Protein 3H9D (pdb70)

Nearest PDB structures (foldseek):
  3h9d-assembly1_A  TM=1.009E+00  e=4.237E-25  Trypanosoma brucei
  9j5g-assembly1_A  TM=9.616E-01  e=2.734E-16  Pyricularia oryzae
  8q6q-assembly2_B  TM=9.229E-01  e=1.971E-16  Homo sapiens
  8x8u-assembly1_A  TM=9.091E-01  e=1.024E-16  Frankliniella occidentalis
  7yo8-assembly1_A-2  TM=9.116E-01  e=1.971E-16  Schizosaccharomyces pombe

Sequence (232 aa):
KDSKYKMSHTFESRQSDAAKVRERHPDRLPIICEKVYNSDIGELDRCKFLVPSDLTVGQFVSVLRKRVQLEAESALFVYTNDTVLPSSAQMADIYSKYKDEDGFLYMKYSGEATFGKDSKYKMSHTFESRQSDAAKVRERHPDRLPIICEKVYNSDIGELDRCKFLVPSDLTVGQFVSVLRKRVQLEAESALFVYTNDTVLPSSAQMADIYSKYKDEDGFLYMKYSGEATFG

Organism: Trypanosoma brucei brucei (strain 927/4 GUTat10.1) (NCBI:txid185431)

CATH classification: 3.10.20.90

Secondary structure (P-SEA, 3-state):
cccaaaaaccaaaaaaaaaaaaaacccbbbbbbbccccccbbbbccccccccccccaaaaaaaaaaaccccccbbbbbbcccbbbbccccaaaaaaaccccccbbbbbbbcccccc/cccaaaaaccaaaaaaaaaaaaaacccbbbbbbbccccccbbbbccccccccccccaaaaaaaaaaaacccccbbbbbbcccccccccccaaaaaaccccccccbbbbbbcccccc

B-factor: mean 32.32, std 10.13, range [7.21, 69.42]

Structure (mmCIF, N/CA/C/O backbone):
data_3H9D
#
_entry.id   3H9D
#
_cell.length_a   48.100
_cell.length_b   48.600
_cell.length_c   127.920
_cell.angle_alpha   90.00
_cell.angle_beta   90.00
_cell.angle_gamma   90.00
#
_symmetry.space_group_name_H-M   'P 21 21 21'
#
loop_
_entity.id
_entity.type
_entity.pdbx_description
1 polymer 'Microtubule-associated protein 1A/1B, light chain 3, putative'
2 non-polymer 'CALCIUM ION'
3 water water
#
loop_
_atom_site.group_PDB
_atom_site.id
_atom_site.type_symbol
_atom_site.label_atom_id
_atom_site.label_alt_id
_atom_site.label_comp_id
_atom_site.label_asym_id
_atom_site.label_entity_id
_atom_site.label_seq_id
_atom_site.pdbx_PDB_ins_code
_atom_site.Cartn_x
_atom_site.Cartn_y
_atom_site.Cartn_z
_atom_site.occupancy
_atom_site.B_iso_or_equiv
_atom_site.auth_seq_id
_atom_site.auth_comp_id
_atom_site.auth_asym_id
_atom_site.auth_atom_id
_atom_site.pdbx_PDB_model_num
ATOM 1 N N . LYS A 1 4 ? -9.318 -2.239 40.294 1.00 38.26 3 LYS A N 1
ATOM 2 C CA . LYS A 1 4 ? -9.470 -1.035 41.162 1.00 39.51 3 LYS A CA 1
ATOM 3 C C . LYS A 1 4 ? -10.092 0.132 40.400 1.00 39.43 3 LYS A C 1
ATOM 4 O O . LYS A 1 4 ? -9.901 0.280 39.181 1.00 40.28 3 LYS A O 1
ATOM 10 N N . ASP A 1 5 ? -10.815 0.965 41.145 1.00 37.90 4 ASP A N 1
ATOM 11 C CA . ASP A 1 5 ? -11.561 2.085 40.592 1.00 37.03 4 ASP A CA 1
ATOM 12 C C . ASP A 1 5 ? -10.669 3.251 40.170 1.00 34.40 4 ASP A C 1
ATOM 13 O O . ASP A 1 5 ? -9.507 3.350 40.588 1.00 35.78 4 ASP A O 1
ATOM 18 N N . SER A 1 6 ? -11.227 4.124 39.338 1.00 30.85 5 SER A N 1
ATOM 19 C CA . SER A 1 6 ? -10.538 5.316 38.843 1.00 26.81 5 SER A CA 1
ATOM 20 C C . SER A 1 6 ? -10.212 6.321 39.961 1.00 25.64 5 SER A C 1
ATOM 21 O O . SER A 1 6 ? -11.108 6.792 40.680 1.00 23.40 5 SER A O 1
ATOM 24 N N . LYS A 1 7 ? -8.925 6.641 40.100 1.00 23.40 6 LYS A N 1
ATOM 25 C CA . LYS A 1 7 ? -8.490 7.670 41.041 1.00 23.69 6 LYS A CA 1
ATOM 26 C C . LYS A 1 7 ? -8.942 9.058 40.598 1.00 22.91 6 LYS A C 1
ATOM 27 O O . LYS A 1 7 ? -9.189 9.936 41.438 1.00 23.34 6 LYS A O 1
ATOM 33 N N . TYR A 1 8 ? -9.059 9.246 39.285 1.00 20.68 7 TYR A N 1
ATOM 34 C CA . TYR A 1 8 ? -9.538 10.514 38.710 1.00 20.47 7 TYR A CA 1
ATOM 35 C C . TYR A 1 8 ? -11.026 10.753 38.980 1.00 19.74 7 TYR A C 1
ATOM 36 O O . TYR A 1 8 ? -11.429 11.839 39.393 1.00 19.84 7 TYR A O 1
ATOM 45 N N . LYS A 1 9 ? -11.853 9.750 38.719 1.00 20.87 8 LYS A N 1
ATOM 46 C CA . LYS A 1 9 ? -13.269 9.859 39.039 1.00 20.22 8 LYS A CA 1
ATOM 47 C C . LYS A 1 9 ? -13.485 10.272 40.506 1.00 21.09 8 LYS A C 1
ATOM 48 O O . LYS A 1 9 ? -14.259 11.177 40.788 1.00 21.51 8 LYS A O 1
ATOM 54 N N . MET A 1 10 ? -12.765 9.611 41.408 1.00 21.14 9 MET A N 1
ATOM 55 C CA . MET A 1 10 ? -12.882 9.784 42.857 1.00 23.39 9 MET A CA 1
ATOM 56 C C . MET A 1 10 ? -12.582 11.223 43.317 1.00 22.55 9 MET A C 1
ATOM 57 O O . MET A 1 10 ? -13.278 11.778 44.187 1.00 21.30 9 MET A O 1
ATOM 62 N N . SER A 1 11 ? -11.560 11.822 42.709 1.00 20.81 10 SER A N 1
ATOM 63 C CA . SER A 1 11 ? -11.036 13.106 43.152 1.00 20.35 10 SER A CA 1
ATOM 64 C C . SER A 1 11 ? -11.674 14.307 42.459 1.00 19.89 10 SER A C 1
ATOM 65 O O . SER A 1 11 ? -11.355 15.442 42.782 1.00 22.53 10 SER A O 1
ATOM 68 N N . HIS A 1 12 ? -12.597 14.066 41.538 1.00 20.92 11 HIS A N 1
ATOM 69 C CA . HIS A 1 12 ? -13.296 15.153 40.844 1.00 21.14 11 HIS A CA 1
ATOM 70 C C . HIS A 1 12 ? -14.794 14.898 40.890 1.00 21.44 1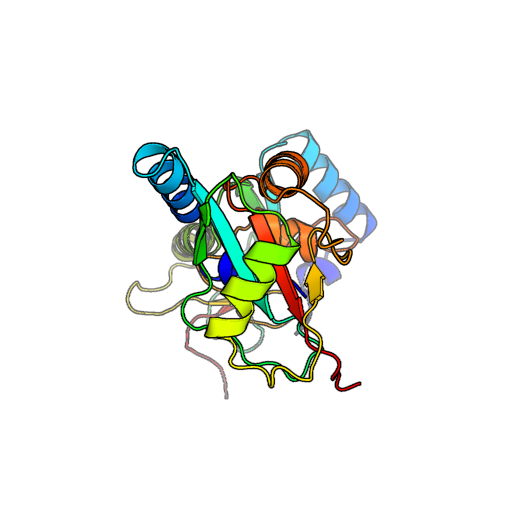1 HIS A C 1
ATOM 71 O O . HIS A 1 12 ? -15.227 13.764 40.749 1.00 22.42 11 HIS A O 1
ATOM 78 N N . THR A 1 13 ? -15.583 15.948 41.105 1.00 23.01 12 THR A N 1
ATOM 79 C CA . THR A 1 13 ? -17.036 15.783 41.207 1.00 22.18 12 THR A CA 1
ATOM 80 C C . THR A 1 13 ? -17.630 15.536 39.835 1.00 23.75 12 THR A C 1
ATOM 81 O O . THR A 1 13 ? -17.122 16.049 38.827 1.00 23.47 12 THR A O 1
ATOM 85 N N . PHE A 1 14 ? -18.703 14.744 39.813 1.00 23.47 13 PHE A N 1
ATOM 86 C CA . PHE A 1 14 ? -19.386 14.386 38.586 1.00 24.70 13 PHE A CA 1
ATOM 87 C C . PHE A 1 14 ? -19.759 15.600 37.742 1.00 25.48 13 PHE A C 1
ATOM 88 O O . PHE A 1 14 ? -19.524 15.603 36.535 1.00 25.68 13 PHE A O 1
ATOM 96 N N . GLU A 1 15 ? -20.345 16.612 38.387 1.00 26.54 14 GLU A N 1
ATOM 97 C CA . GLU A 1 15 ? -20.756 17.865 37.736 1.00 27.01 14 GLU A CA 1
ATOM 98 C C . GLU A 1 15 ? -19.605 18.609 37.056 1.00 27.19 14 GLU A C 1
ATOM 99 O O . GLU A 1 15 ? -19.756 19.088 35.935 1.00 28.52 14 GLU A O 1
ATOM 105 N N . SER A 1 16 ? -18.468 18.718 37.744 1.00 26.46 15 SER A N 1
ATOM 106 C CA . SER A 1 16 ? -17.260 19.284 37.160 1.00 25.64 15 SER A CA 1
ATOM 107 C C . SER A 1 16 ? -16.672 18.400 36.042 1.00 25.96 15 SER A C 1
ATOM 108 O O . SER A 1 16 ? -16.140 18.924 35.070 1.00 25.91 15 SER A O 1
ATOM 111 N N . ARG A 1 17 ? -16.770 17.075 36.190 1.00 25.37 16 ARG A N 1
ATOM 112 C CA . ARG A 1 17 ? -16.272 16.122 35.181 1.00 26.30 16 ARG A CA 1
ATOM 113 C C . ARG A 1 17 ? -17.123 16.176 33.907 1.00 27.03 16 ARG A C 1
ATOM 114 O O . ARG A 1 17 ? -16.595 16.207 32.800 1.00 27.76 16 ARG A O 1
ATOM 122 N N . GLN A 1 18 ? -18.439 16.184 34.090 1.00 28.75 17 GLN A N 1
ATOM 123 C CA . GLN A 1 18 ? -19.410 16.285 33.007 1.00 30.38 17 GLN A CA 1
ATOM 124 C C . GLN A 1 18 ? -19.246 17.586 32.212 1.00 31.13 17 GLN A C 1
ATOM 125 O O . GLN A 1 18 ? -19.286 17.575 30.969 1.00 30.89 17 GLN A O 1
ATOM 131 N N . SER A 1 19 ? -19.050 18.692 32.929 1.00 30.92 18 SER A N 1
ATOM 132 C CA . SER A 1 19 ? -18.846 19.998 32.302 1.00 31.85 18 SER A CA 1
ATOM 133 C C . SER A 1 19 ? -17.507 20.093 31.578 1.00 31.11 18 SER A C 1
ATOM 134 O O . SER A 1 19 ? -17.383 20.808 30.581 1.00 31.80 18 SER A O 1
ATOM 137 N N . ASP A 1 20 ? -16.505 19.396 32.104 1.00 31.34 19 ASP A N 1
ATOM 138 C CA . ASP A 1 20 ? -15.180 19.367 31.503 1.00 30.60 19 ASP A CA 1
ATOM 139 C C . ASP A 1 20 ? -15.247 18.635 30.159 1.00 31.35 19 ASP A C 1
ATOM 140 O O . ASP A 1 20 ? -14.805 19.162 29.148 1.00 30.52 19 ASP A O 1
ATOM 145 N N . ALA A 1 21 ? -15.821 17.432 30.159 1.00 31.73 20 ALA A N 1
ATOM 146 C CA . ALA A 1 21 ? -15.904 16.603 28.959 1.00 32.23 20 ALA A CA 1
ATOM 147 C C . ALA A 1 21 ? -16.719 17.273 27.851 1.00 33.76 20 ALA A C 1
ATOM 148 O O . ALA A 1 21 ? -16.454 17.056 26.665 1.00 34.52 20 ALA A O 1
ATOM 150 N N . ALA A 1 22 ? -17.706 18.076 28.243 1.00 34.42 21 ALA A N 1
ATOM 151 C CA . ALA A 1 22 ? -18.598 18.718 27.281 1.00 36.82 21 ALA A CA 1
ATOM 152 C C . ALA A 1 22 ? -17.956 19.960 26.690 1.00 38.29 21 ALA A C 1
ATOM 153 O O . ALA A 1 22 ? -18.186 20.275 25.523 1.00 39.80 21 ALA A O 1
ATOM 155 N N . LYS A 1 23 ? -17.144 20.644 27.495 1.00 39.96 22 LYS A N 1
ATOM 156 C CA . LYS A 1 23 ? -16.363 21.801 27.054 1.00 42.78 22 LYS A CA 1
ATOM 157 C C . LYS A 1 23 ? -15.219 21.380 26.125 1.00 44.25 22 LYS A C 1
ATOM 158 O O . LYS A 1 23 ? -14.753 22.178 25.301 1.00 44.70 22 LYS A O 1
ATOM 164 N N . VAL A 1 24 ? -14.762 20.137 26.283 1.00 45.24 23 VAL A N 1
ATOM 165 C CA . VAL A 1 24 ? -13.736 19.555 25.414 1.00 46.71 23 VAL A CA 1
ATOM 166 C C . VAL A 1 24 ? -14.290 19.309 24.006 1.00 47.75 23 VAL A C 1
ATOM 167 O O . VAL A 1 24 ? -13.658 19.674 23.014 1.00 47.22 23 VAL A O 1
ATOM 171 N N . ARG A 1 25 ? -15.481 18.716 23.940 1.00 49.47 24 ARG A N 1
ATOM 172 C CA . ARG A 1 25 ? -16.090 18.312 22.676 1.00 51.75 24 ARG A CA 1
ATOM 173 C C . ARG A 1 25 ? -16.808 19.459 21.963 1.00 53.24 24 ARG A C 1
ATOM 174 O O . ARG A 1 25 ? -17.293 19.295 20.837 1.00 53.56 24 ARG A O 1
ATOM 182 N N . GLU A 1 26 ? -16.866 20.612 22.629 1.00 54.93 25 GLU A N 1
ATOM 183 C CA . GLU A 1 26 ? -17.447 21.829 22.068 1.00 55.80 25 GLU A CA 1
ATOM 184 C C . GLU A 1 26 ? -16.351 22.733 21.497 1.00 55.29 25 GLU A C 1
ATOM 185 O O . GLU A 1 26 ? -16.504 23.274 20.402 1.00 56.13 25 GLU A O 1
ATOM 191 N N . ARG A 1 27 ? -15.249 22.874 22.233 1.00 54.66 26 ARG A N 1
ATOM 192 C CA . ARG A 1 27 ? -14.106 23.688 21.808 1.00 54.86 26 ARG A CA 1
ATOM 193 C C . ARG A 1 27 ? -13.246 22.952 20.780 1.00 54.95 26 ARG A C 1
ATOM 194 O O . ARG A 1 27 ? -12.778 23.547 19.803 1.00 54.89 26 ARG A O 1
ATOM 202 N N . HIS A 1 28 ? -13.037 21.659 21.022 1.00 54.85 27 HIS A N 1
ATOM 203 C CA . HIS A 1 28 ? -12.312 20.787 20.106 1.00 54.45 27 HIS A CA 1
ATOM 204 C C . HIS A 1 28 ? -13.228 19.651 19.651 1.00 53.48 27 HIS A C 1
ATOM 205 O O . HIS A 1 28 ? -13.126 18.532 20.165 1.00 53.57 27 HIS A O 1
ATOM 212 N N . PRO A 1 29 ? -14.117 19.932 18.670 1.00 52.46 28 PRO A N 1
ATOM 213 C CA . PRO A 1 29 ? -15.123 18.968 18.211 1.00 51.10 28 PRO A CA 1
ATOM 214 C C . PRO A 1 29 ? -14.513 17.749 17.506 1.00 49.73 28 PRO A C 1
ATOM 215 O O . PRO A 1 29 ? -15.156 16.695 17.417 1.00 49.22 28 PRO A O 1
ATOM 219 N N . ASP A 1 30 ? -13.283 17.900 17.019 1.00 47.62 29 ASP A N 1
ATOM 220 C 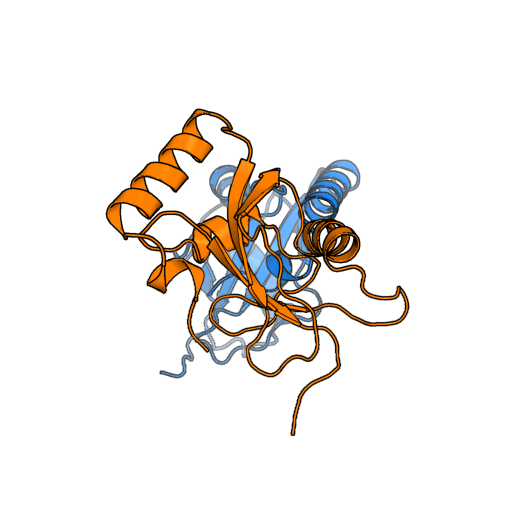CA . ASP A 1 30 ? -12.580 16.811 16.342 1.00 46.26 29 ASP A CA 1
ATOM 221 C C . ASP A 1 30 ? -11.943 15.793 17.302 1.00 44.71 29 ASP A C 1
ATOM 222 O O . ASP A 1 30 ? -11.350 14.802 16.859 1.00 44.96 29 ASP A O 1
ATOM 227 N N . ARG A 1 31 ? -12.088 16.026 18.610 1.00 42.89 30 ARG A N 1
ATOM 228 C CA . ARG A 1 31 ? -11.392 15.227 19.636 1.00 39.68 30 ARG A CA 1
ATOM 229 C C . ARG A 1 31 ? -12.308 14.466 20.596 1.00 37.89 30 ARG A C 1
ATOM 230 O O . ARG A 1 31 ? -13.516 14.735 20.691 1.00 37.57 30 ARG A O 1
ATOM 238 N N . LEU A 1 32 ? -11.710 13.505 21.299 1.00 35.45 31 LEU A N 1
ATOM 239 C CA . LEU A 1 32 ? -12.432 12.659 22.242 1.00 32.01 31 LEU A CA 1
ATOM 240 C C . LEU A 1 32 ? -11.761 12.736 23.605 1.00 30.01 31 LEU A C 1
ATOM 241 O O . LEU A 1 32 ? -10.546 12.563 23.704 1.00 30.22 31 LEU A O 1
ATOM 246 N N . PRO A 1 33 ? -12.547 13.015 24.661 1.00 28.95 32 PRO A N 1
ATOM 247 C CA . PRO A 1 33 ? -11.963 13.183 25.995 1.00 26.60 32 PRO A CA 1
ATOM 248 C C . PRO A 1 33 ? -11.700 11.844 26.682 1.00 25.48 32 PRO A C 1
ATOM 249 O O . PRO A 1 33 ? -12.626 11.071 26.943 1.00 25.24 32 PRO A O 1
ATOM 253 N N . ILE A 1 34 ? -10.429 11.583 26.951 1.00 23.28 33 ILE A N 1
ATOM 254 C CA . ILE A 1 34 ? -9.982 10.298 27.463 1.00 23.15 33 ILE A CA 1
ATOM 255 C C . ILE A 1 34 ? -9.287 10.463 28.820 1.00 21.99 33 ILE A C 1
ATOM 256 O O . ILE A 1 34 ? -8.455 11.359 29.001 1.00 19.59 33 ILE A O 1
ATOM 261 N N . ILE A 1 35 ? -9.661 9.614 29.776 1.00 22.30 34 ILE A N 1
ATOM 262 C CA . ILE A 1 35 ? -8.920 9.494 31.050 1.00 21.65 34 ILE A CA 1
ATOM 263 C C . ILE A 1 35 ? -8.067 8.220 30.988 1.00 21.80 34 ILE A C 1
ATOM 264 O O . ILE A 1 35 ? -8.576 7.144 30.700 1.00 21.43 34 ILE A O 1
ATOM 269 N N . CYS A 1 36 ? -6.775 8.347 31.263 1.00 22.51 35 CYS A N 1
ATOM 270 C CA . CYS A 1 36 ? -5.849 7.232 31.087 1.00 23.22 35 CYS A CA 1
ATOM 271 C C . CYS A 1 36 ? -5.027 6.988 32.342 1.00 23.29 35 CYS A C 1
ATOM 272 O O . CYS A 1 36 ? -4.129 7.778 32.672 1.00 24.02 35 CYS A O 1
ATOM 275 N N . GLU A 1 37 ? -5.325 5.888 33.041 1.00 21.76 36 GLU A N 1
ATOM 276 C CA . GLU A 1 37 ? -4.682 5.613 34.332 1.00 20.66 36 GLU A CA 1
ATOM 277 C C . GLU A 1 37 ? -4.011 4.242 34.388 1.00 19.72 36 GLU A C 1
ATOM 278 O O . GLU A 1 37 ? -4.421 3.336 33.699 1.00 18.02 36 GLU A O 1
ATOM 284 N N . LYS A 1 38 ? -2.959 4.090 35.191 1.00 21.70 37 LYS A N 1
ATOM 285 C CA . LYS A 1 38 ? -2.276 2.798 35.257 1.00 23.03 37 LYS A CA 1
ATOM 286 C C . LYS A 1 38 ? -3.155 1.714 35.875 1.00 24.36 37 LYS A C 1
ATOM 287 O O . LYS A 1 38 ? -3.856 1.964 36.862 1.00 24.96 37 LYS A O 1
ATOM 293 N N . VAL A 1 39 ? -3.117 0.521 35.278 1.00 25.68 38 VAL A N 1
ATOM 294 C CA . VAL A 1 39 ? -3.606 -0.697 35.930 1.00 26.11 38 VAL A CA 1
ATOM 295 C C . VAL A 1 39 ? -2.933 -0.819 37.302 1.00 27.02 38 VAL A C 1
ATOM 296 O O . VAL A 1 39 ? -1.704 -0.796 37.396 1.00 25.66 38 VAL A O 1
ATOM 300 N N . TYR A 1 40 ? -3.744 -0.935 38.354 1.00 28.81 39 TYR A N 1
ATOM 301 C CA . TYR A 1 40 ? -3.250 -1.082 39.738 1.00 31.70 39 TYR A CA 1
ATOM 302 C C . TYR A 1 40 ? -2.067 -2.059 39.874 1.00 32.18 39 TYR A C 1
ATOM 303 O O . TYR A 1 40 ? -1.047 -1.719 40.482 1.00 33.22 39 TYR A O 1
ATOM 312 N N . ASN A 1 41 ? -2.223 -3.251 39.297 1.00 32.73 40 ASN A N 1
ATOM 313 C CA . ASN A 1 41 ? -1.238 -4.349 39.317 1.00 33.90 40 ASN A CA 1
ATOM 314 C C . ASN A 1 41 ? 0.163 -4.062 38.753 1.00 32.75 40 ASN A C 1
ATOM 315 O O . ASN A 1 41 ? 1.164 -4.567 39.257 1.00 32.82 40 ASN A O 1
ATOM 320 N N . SER A 1 42 ? 0.222 -3.300 37.671 1.00 32.73 41 SER A N 1
ATOM 321 C CA . SER A 1 42 ? 1.442 -3.195 36.867 1.00 33.10 41 SER A CA 1
ATOM 322 C C . SER A 1 42 ? 2.571 -2.309 37.415 1.00 33.08 41 SER A C 1
ATOM 323 O O . SER A 1 42 ? 2.350 -1.422 38.237 1.00 32.38 41 SER A O 1
ATOM 326 N N . ASP A 1 43 ? 3.780 -2.564 36.921 1.00 34.07 42 ASP A N 1
ATOM 327 C CA . ASP A 1 43 ? 4.980 -1.828 37.301 1.00 35.73 42 ASP A CA 1
ATOM 328 C C . ASP A 1 43 ? 5.239 -0.594 36.411 1.00 35.72 42 ASP A C 1
ATOM 329 O O . ASP A 1 43 ? 6.368 -0.141 36.249 1.00 36.51 42 ASP A O 1
ATOM 334 N N . ILE A 1 44 ? 4.181 -0.040 35.849 1.00 35.17 43 ILE A N 1
ATOM 335 C CA . ILE A 1 44 ? 4.304 1.129 34.997 1.00 35.16 43 ILE A CA 1
ATOM 336 C C . ILE A 1 44 ? 3.955 2.425 35.771 1.00 35.10 43 ILE A C 1
ATOM 337 O O . ILE A 1 44 ? 3.152 2.412 36.710 1.00 35.46 43 ILE A O 1
ATOM 342 N N . GLY A 1 45 ? 4.584 3.530 35.387 1.00 35.08 44 GLY A N 1
ATOM 343 C CA . GLY A 1 45 ? 4.390 4.812 36.074 1.00 34.03 44 GLY A CA 1
ATOM 344 C C . GLY A 1 45 ? 3.069 5.481 35.757 1.00 32.20 44 GLY A C 1
ATOM 345 O O . GLY A 1 45 ? 2.567 5.382 34.634 1.00 33.30 44 GLY A O 1
ATOM 346 N N . GLU A 1 46 ? 2.516 6.161 36.758 1.00 30.66 45 GLU A N 1
ATOM 347 C CA . GLU A 1 46 ? 1.250 6.891 36.648 1.00 28.78 45 GLU A CA 1
ATOM 348 C C . GLU A 1 46 ? 1.499 8.221 35.929 1.00 27.83 45 GLU A C 1
ATOM 349 O O . GLU A 1 46 ? 2.586 8.775 36.014 1.00 28.85 45 GLU A O 1
ATOM 355 N N . LEU A 1 47 ? 0.510 8.714 35.191 1.00 28.09 46 LEU A N 1
ATOM 356 C CA . LEU A 1 47 ? 0.637 10.007 34.515 1.00 27.25 46 LEU A CA 1
ATOM 357 C C . LEU A 1 47 ? 0.091 11.118 35.404 1.00 27.46 46 LEU A C 1
ATOM 358 O O . LEU A 1 47 ? -0.999 10.990 35.960 1.00 27.41 46 LEU A O 1
ATOM 363 N N . ASP A 1 48 ? 0.853 12.198 35.545 1.00 28.06 47 ASP A N 1
ATOM 364 C CA . ASP A 1 48 ? 0.379 13.410 36.228 1.00 28.83 47 ASP A CA 1
ATOM 365 C C . ASP A 1 48 ? -0.878 13.972 35.610 1.00 30.62 47 ASP A C 1
ATOM 366 O O . ASP A 1 48 ? -1.794 14.415 36.314 1.00 31.86 47 ASP A O 1
ATOM 371 N N . ARG A 1 49 ? -0.881 13.954 34.280 1.00 31.84 48 ARG A N 1
ATOM 372 C CA . ARG A 1 49 ? -1.900 14.546 33.454 1.00 32.44 48 ARG A CA 1
ATOM 373 C C . ARG A 1 49 ? -2.484 13.416 32.628 1.00 32.08 48 ARG A C 1
ATOM 374 O O . ARG A 1 49 ? -1.987 13.073 31.554 1.00 32.33 48 ARG A O 1
ATOM 382 N N . CYS A 1 50 ? -3.545 12.835 33.159 1.00 32.30 49 CYS A N 1
ATOM 383 C CA . CYS A 1 50 ? -4.102 11.604 32.640 1.00 31.80 49 CYS A CA 1
ATOM 384 C C . CYS A 1 50 ? -5.233 11.859 31.650 1.00 30.43 49 CYS A C 1
ATOM 385 O O . CYS A 1 50 ? -5.910 10.937 31.235 1.00 31.06 49 CYS A O 1
ATOM 388 N N . LYS A 1 51 ? -5.439 13.116 31.282 1.00 29.69 50 LYS A N 1
ATOM 389 C CA . LYS A 1 51 ? -6.511 13.485 30.374 1.00 28.62 50 LYS A CA 1
ATOM 390 C C . LYS A 1 51 ? -5.968 13.703 28.960 1.00 28.73 50 LYS A C 1
ATOM 391 O O . LYS A 1 51 ? -5.030 14.475 28.743 1.00 28.07 50 LYS A O 1
ATOM 397 N N . PHE A 1 52 ? -6.560 12.998 28.006 1.00 29.10 51 PHE A N 1
ATOM 398 C CA . PHE A 1 52 ? -6.163 13.103 26.609 1.00 28.70 51 PHE A CA 1
ATOM 399 C C . PHE A 1 52 ? -7.310 13.587 25.772 1.00 29.21 51 PHE A C 1
ATOM 400 O O . PHE A 1 52 ? -8.438 13.145 25.930 1.00 28.85 51 PHE A O 1
ATOM 408 N N . LEU A 1 53 ? -7.005 14.535 24.900 1.00 31.06 52 LEU A N 1
ATOM 409 C CA . LEU A 1 53 ? -7.946 15.016 23.917 1.00 30.54 52 LEU A CA 1
ATOM 410 C C . LEU A 1 53 ? -7.464 14.376 22.626 1.00 30.35 52 LEU A C 1
ATOM 411 O O . LEU A 1 53 ? -6.530 14.859 21.994 1.00 30.41 52 LEU A O 1
ATOM 416 N N . VAL A 1 54 ? -8.100 13.260 22.272 1.00 30.04 53 VAL A N 1
ATOM 417 C CA . VAL A 1 54 ? -7.590 12.316 21.276 1.00 28.82 53 VAL A CA 1
ATOM 418 C C . VAL A 1 54 ? -8.285 12.522 19.930 1.00 29.38 53 VAL A C 1
ATOM 419 O O . VAL A 1 54 ? -9.520 12.477 19.863 1.00 28.78 53 VAL A O 1
ATOM 423 N N . PRO A 1 55 ? -7.493 12.748 18.855 1.00 29.75 54 PRO A N 1
ATOM 424 C CA . PRO A 1 55 ? -8.050 12.854 17.501 1.00 30.77 54 PRO A CA 1
ATOM 425 C C . PRO A 1 55 ? -8.966 11.668 17.221 1.00 32.22 54 PRO A C 1
ATOM 426 O O . PRO A 1 55 ? -8.547 10.519 17.361 1.00 33.01 54 PRO A O 1
ATOM 430 N N . SER A 1 56 ? -10.208 11.950 16.847 1.00 34.75 55 SER A N 1
ATOM 431 C CA . SER A 1 56 ? -11.238 10.915 16.691 1.00 37.17 55 SER A CA 1
ATOM 432 C C . SER A 1 56 ? -11.000 9.959 15.516 1.00 38.51 55 SER A C 1
ATOM 433 O O . SER A 1 56 ? -11.791 9.039 15.287 1.00 39.22 55 SER A O 1
ATOM 436 N N . ASP A 1 57 ? -9.911 10.194 14.780 1.00 39.78 56 ASP A N 1
ATOM 437 C CA . ASP A 1 57 ? -9.496 9.380 13.632 1.00 40.63 56 ASP A CA 1
ATOM 438 C C . ASP A 1 57 ? -8.431 8.341 13.998 1.00 40.15 56 ASP A C 1
ATOM 439 O O . ASP A 1 57 ? -7.929 7.615 13.127 1.00 41.53 56 ASP A O 1
ATOM 444 N N . LEU A 1 58 ? -8.088 8.269 15.282 1.00 38.35 57 LEU A N 1
ATOM 445 C CA . LEU A 1 58 ? -7.079 7.336 15.748 1.00 36.76 57 LEU A CA 1
ATOM 446 C C . LEU A 1 58 ? -7.635 5.937 15.979 1.00 36.49 57 LEU A C 1
ATOM 447 O O . LEU A 1 58 ? -8.789 5.765 16.379 1.00 35.76 57 LEU A O 1
ATOM 452 N N . THR A 1 59 ? -6.808 4.938 15.685 1.00 35.65 58 THR A N 1
ATOM 453 C CA . THR A 1 59 ? -7.085 3.572 16.104 1.00 34.07 58 THR A CA 1
ATOM 454 C C . THR A 1 59 ? -6.563 3.420 17.529 1.00 32.54 58 THR A C 1
ATOM 455 O O . THR A 1 59 ? -5.809 4.272 18.017 1.00 31.20 58 THR A O 1
ATOM 459 N N . VAL A 1 60 ? -6.959 2.341 18.195 1.00 31.65 59 VAL A N 1
ATOM 460 C CA . VAL A 1 60 ? -6.384 2.009 19.492 1.00 30.32 59 VAL A CA 1
ATOM 461 C C . VAL A 1 60 ? -4.860 1.976 19.376 1.00 30.40 59 VAL A C 1
ATOM 462 O O . VAL A 1 60 ? -4.171 2.598 20.174 1.00 30.50 59 VAL A O 1
ATOM 466 N N . GLY A 1 61 ? -4.350 1.291 18.353 1.00 30.84 60 GLY A N 1
ATOM 467 C CA . GLY A 1 61 ? -2.908 1.178 18.125 1.00 31.32 60 GLY A CA 1
ATOM 468 C C . GLY A 1 61 ? -2.151 2.495 18.028 1.00 31.45 60 GLY A C 1
ATOM 469 O O . GLY A 1 61 ? -1.019 2.604 18.506 1.00 30.80 60 GLY A O 1
ATOM 470 N N . GLN A 1 62 ? -2.770 3.492 17.400 1.00 31.40 61 GLN A N 1
ATOM 471 C CA . GLN A 1 62 ? -2.175 4.825 17.307 1.00 31.49 61 GLN A CA 1
ATOM 472 C C . GLN A 1 62 ? -2.181 5.578 18.637 1.00 31.00 61 GLN A C 1
ATOM 473 O O . GLN A 1 62 ? -1.175 6.194 18.993 1.00 30.91 61 GLN A O 1
ATOM 479 N N . PHE A 1 63 ? -3.306 5.548 19.359 1.00 31.29 62 PHE A N 1
ATOM 480 C CA . PHE A 1 63 ? -3.360 6.167 20.699 1.00 31.42 62 PHE A CA 1
ATOM 481 C C . PHE A 1 63 ? -2.299 5.567 21.625 1.00 30.99 62 PHE A C 1
ATOM 482 O O . PHE A 1 63 ? -1.659 6.285 22.386 1.00 31.82 62 PHE A O 1
ATOM 490 N N . VAL A 1 64 ? -2.103 4.256 21.524 1.00 29.61 63 VAL A N 1
ATOM 491 C CA . VAL A 1 64 ? -1.072 3.547 22.274 1.00 29.07 63 VAL A CA 1
ATOM 492 C C . VAL A 1 64 ? 0.319 4.096 21.994 1.00 30.05 63 VAL A C 1
ATOM 493 O O . VAL A 1 64 ? 1.095 4.328 22.925 1.00 29.93 63 VAL A O 1
ATOM 497 N N . SER A 1 65 ? 0.631 4.303 20.713 1.00 31.70 64 SER A N 1
ATOM 498 C CA . SER A 1 65 ? 1.890 4.939 20.317 1.00 32.74 64 SER A CA 1
ATOM 499 C C . SER A 1 65 ? 2.066 6.323 20.956 1.00 32.13 64 SER A C 1
ATOM 500 O O . SER A 1 65 ? 3.163 6.657 21.410 1.00 31.04 64 SER A O 1
ATOM 503 N N . VAL A 1 66 ? 0.981 7.106 20.986 1.00 31.68 65 VAL A N 1
ATOM 504 C CA . VAL A 1 66 ? 0.947 8.432 21.632 1.00 33.35 65 VAL A CA 1
ATOM 505 C C . VAL A 1 66 ? 1.130 8.339 23.153 1.00 33.39 65 VAL A C 1
ATOM 506 O O . VAL A 1 66 ? 1.904 9.098 23.743 1.00 33.74 65 VAL A O 1
ATOM 510 N N . LEU A 1 67 ? 0.402 7.411 23.773 1.00 33.13 66 LEU A N 1
ATOM 511 C 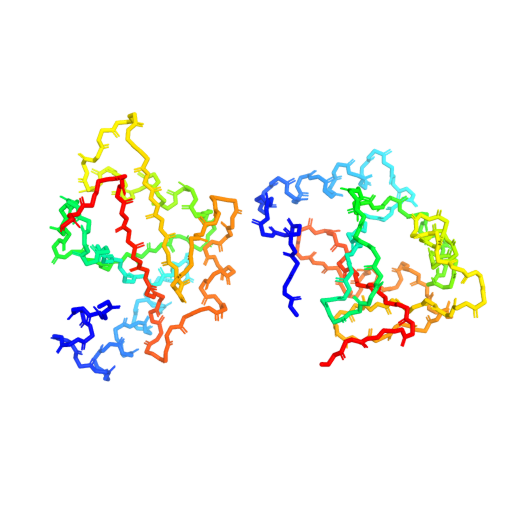CA . LEU A 1 67 ? 0.530 7.104 25.198 1.00 31.44 66 LEU A CA 1
ATOM 512 C C . LEU A 1 67 ? 1.949 6.659 25.573 1.00 31.13 66 LEU A C 1
ATOM 513 O O . LEU A 1 67 ? 2.460 7.033 26.631 1.00 30.21 66 LEU A O 1
ATOM 518 N N . ARG A 1 68 ? 2.579 5.878 24.690 1.00 31.33 67 ARG A N 1
ATOM 519 C CA . ARG A 1 68 ? 3.950 5.381 24.886 1.00 31.85 67 ARG A CA 1
ATOM 520 C C . ARG A 1 68 ? 4.991 6.498 25.005 1.00 33.46 67 ARG A C 1
ATOM 521 O O . ARG A 1 68 ? 5.961 6.390 25.773 1.00 33.36 67 ARG A O 1
ATOM 529 N N . LYS A 1 69 ? 4.785 7.571 24.247 1.00 34.93 68 LYS A N 1
ATOM 530 C CA . LYS A 1 69 ? 5.638 8.755 24.332 1.00 38.06 68 LYS A CA 1
ATOM 531 C C . LYS A 1 69 ? 5.614 9.401 25.725 1.00 39.08 68 LYS A C 1
ATOM 532 O O . LYS A 1 69 ? 6.578 10.060 26.123 1.00 40.34 68 LYS A O 1
ATOM 538 N N . ARG A 1 70 ? 4.520 9.201 26.460 1.00 40.08 69 ARG A N 1
ATOM 539 C CA . ARG A 1 70 ? 4.335 9.813 27.789 1.00 40.41 69 ARG A CA 1
ATOM 540 C C . ARG A 1 70 ? 4.826 8.925 28.929 1.00 39.31 69 ARG A C 1
ATOM 541 O O . ARG A 1 70 ? 5.388 9.422 29.903 1.00 38.20 69 ARG A O 1
ATOM 549 N N . VAL A 1 71 ? 4.589 7.618 28.819 1.00 38.53 70 VAL A N 1
ATOM 550 C CA . VAL A 1 71 ? 4.995 6.678 29.877 1.00 38.58 70 VAL A CA 1
ATOM 551 C C . VAL A 1 71 ? 6.500 6.385 29.835 1.00 40.15 70 VAL A C 1
ATOM 552 O O . VAL A 1 71 ? 7.087 5.960 30.832 1.00 39.97 70 VAL A O 1
ATOM 556 N N . GLN A 1 72 ? 7.105 6.644 28.673 1.00 42.48 71 GLN A N 1
ATOM 557 C CA . GLN A 1 72 ? 8.546 6.460 28.414 1.00 44.63 71 GLN A CA 1
ATOM 558 C C . GLN A 1 72 ? 9.015 5.013 28.588 1.00 45.04 71 GLN A C 1
ATOM 559 O O . GLN A 1 72 ? 10.172 4.756 28.950 1.00 45.37 71 GLN A O 1
ATOM 565 N N . LEU A 1 73 ? 8.098 4.085 28.315 1.00 45.21 72 LEU A N 1
ATOM 566 C CA . LEU A 1 73 ? 8.349 2.650 28.372 1.00 45.22 72 LEU A CA 1
ATOM 567 C C . LEU A 1 73 ? 9.325 2.272 27.270 1.00 45.57 72 LEU A C 1
ATOM 568 O O . LEU A 1 73 ? 9.143 2.677 26.110 1.00 46.45 72 LEU A O 1
ATOM 573 N N . GLU A 1 74 ? 10.351 1.501 27.638 1.00 45.54 73 GLU A N 1
ATOM 574 C CA . GLU A 1 74 ? 11.306 0.927 26.684 1.00 45.39 73 GLU A CA 1
ATOM 575 C C . GLU A 1 74 ? 10.563 0.381 25.469 1.00 44.31 73 GLU A C 1
ATOM 576 O O . GLU A 1 74 ? 9.644 -0.424 25.619 1.00 43.03 73 GLU A O 1
ATOM 582 N N . ALA A 1 75 ? 10.956 0.829 24.275 1.00 43.64 74 ALA A N 1
ATOM 583 C CA . ALA A 1 75 ? 10.254 0.469 23.033 1.00 42.87 74 ALA A CA 1
ATOM 584 C C . ALA A 1 75 ? 10.243 -1.040 22.759 1.00 41.85 74 ALA A C 1
ATOM 585 O O . ALA A 1 75 ? 9.484 -1.528 21.915 1.00 41.21 74 ALA A O 1
ATOM 587 N N . GLU A 1 76 ? 11.078 -1.769 23.496 1.00 40.52 75 GLU A N 1
ATOM 588 C CA . GLU A 1 76 ? 11.126 -3.224 23.412 1.00 39.49 75 GLU A CA 1
ATOM 589 C C . GLU A 1 76 ? 9.914 -3.865 24.104 1.00 37.89 75 GLU A C 1
ATOM 590 O O . GLU A 1 76 ? 9.544 -5.004 23.801 1.00 37.80 75 GLU A O 1
ATOM 596 N N . SER A 1 77 ? 9.304 -3.125 25.026 1.00 34.89 76 SER A N 1
ATOM 597 C CA . SER A 1 77 ? 8.186 -3.632 25.806 1.00 32.19 76 SER A CA 1
ATOM 598 C C . SER A 1 77 ? 6.835 -3.287 25.201 1.00 30.61 76 SER A C 1
ATOM 599 O O . SER A 1 77 ? 6.616 -2.161 24.745 1.00 30.46 76 SER A O 1
ATOM 602 N N . ALA A 1 78 ? 5.939 -4.274 25.201 1.00 27.97 77 ALA A N 1
ATOM 603 C CA . ALA A 1 78 ? 4.544 -4.065 24.849 1.00 26.17 77 ALA A CA 1
ATOM 604 C C . ALA A 1 78 ? 3.835 -3.165 25.863 1.00 25.10 77 ALA A C 1
ATOM 605 O O . ALA A 1 78 ? 4.212 -3.103 27.040 1.00 25.09 77 ALA A O 1
ATOM 607 N N . LEU A 1 79 ? 2.806 -2.481 25.371 1.00 24.06 78 LEU A N 1
ATOM 608 C CA . LEU A 1 79 ? 1.947 -1.610 26.146 1.00 23.59 78 LEU A CA 1
ATOM 609 C C . LEU A 1 79 ? 0.517 -1.975 25.806 1.00 23.67 78 LEU A C 1
ATOM 610 O O . LEU A 1 79 ? 0.129 -1.960 24.631 1.00 25.08 78 LEU A O 1
ATOM 615 N N . PHE A 1 80 ? -0.265 -2.313 26.830 1.00 22.91 79 PHE A N 1
ATOM 616 C CA . PHE A 1 80 ? -1.659 -2.702 26.627 1.00 23.77 79 PHE A CA 1
ATOM 617 C C . PHE A 1 80 ? -2.617 -1.638 27.161 1.00 24.22 79 PHE A C 1
ATOM 618 O O . PHE A 1 80 ? -2.289 -0.923 28.104 1.00 23.31 79 PHE A O 1
ATOM 626 N N . VAL A 1 81 ? -3.793 -1.528 26.549 1.00 24.81 80 VAL A N 1
ATOM 627 C CA . VAL A 1 81 ? -4.836 -0.642 27.073 1.00 25.76 80 VAL A CA 1
ATOM 628 C C . VAL A 1 81 ? -6.167 -1.358 27.257 1.00 26.39 80 VAL A C 1
ATOM 629 O O . VAL A 1 81 ? -6.459 -2.331 26.577 1.00 26.27 80 VAL A O 1
ATOM 633 N N . TYR A 1 82 ? -6.958 -0.866 28.204 1.00 28.07 81 TYR A N 1
ATOM 634 C CA . TYR A 1 82 ? -8.142 -1.565 28.677 1.00 28.41 81 TYR A CA 1
ATOM 635 C C . TYR A 1 82 ? -9.295 -0.578 28.800 1.00 30.39 81 TYR A C 1
ATOM 636 O O . TYR A 1 82 ? -9.088 0.569 29.190 1.00 30.49 81 TYR A O 1
ATOM 645 N N . THR A 1 83 ? -10.491 -1.010 28.410 1.00 32.58 82 THR A N 1
ATOM 646 C CA . THR A 1 83 ? -11.725 -0.353 28.821 1.00 35.82 82 THR A CA 1
ATOM 647 C C . THR A 1 83 ? -12.630 -1.458 29.336 1.00 37.48 82 THR A C 1
ATOM 648 O O . THR A 1 83 ? -12.544 -2.591 28.862 1.00 37.48 82 THR A O 1
ATOM 652 N N . ASN A 1 84 ? -13.485 -1.129 30.304 1.00 39.18 83 ASN A N 1
ATOM 653 C CA . ASN A 1 84 ? -14.402 -2.101 30.906 1.00 41.21 83 ASN A CA 1
ATOM 654 C C . ASN A 1 84 ? -13.708 -3.429 31.234 1.00 41.80 83 ASN A C 1
ATOM 655 O O . ASN A 1 84 ? -14.237 -4.504 30.945 1.00 43.29 83 ASN A O 1
ATOM 660 N N . ASP A 1 85 ? -12.508 -3.331 31.809 1.00 42.03 84 ASP A N 1
ATOM 661 C CA . ASP A 1 85 ? -11.720 -4.485 32.289 1.00 41.60 84 ASP A CA 1
ATOM 662 C C . ASP A 1 85 ? -11.310 -5.490 31.200 1.00 39.92 84 ASP A C 1
ATOM 663 O O . ASP A 1 85 ? -10.895 -6.613 31.500 1.00 39.00 84 ASP A O 1
ATOM 668 N N . THR A 1 86 ? -11.420 -5.079 29.940 1.00 39.42 85 THR A N 1
ATOM 669 C CA . THR A 1 86 ? -10.993 -5.923 28.823 1.00 39.04 85 THR A CA 1
ATOM 670 C C . THR A 1 86 ? -9.952 -5.213 27.953 1.00 38.27 85 THR A C 1
ATOM 671 O O . THR A 1 86 ? -10.152 -4.060 27.545 1.00 37.64 85 THR A O 1
ATOM 675 N N . VAL A 1 87 ? -8.850 -5.918 27.677 1.00 36.96 86 VAL A N 1
ATOM 676 C CA . VAL A 1 87 ? -7.785 -5.433 26.796 1.00 35.12 86 VAL A CA 1
ATOM 677 C C . VAL A 1 87 ? -8.372 -5.045 25.442 1.00 34.88 86 VAL A C 1
ATOM 678 O O . VAL A 1 87 ? -9.365 -5.631 24.994 1.00 34.33 86 VAL A O 1
ATOM 682 N N . LEU A 1 88 ? -7.772 -4.040 24.815 1.00 34.13 87 LEU A N 1
ATOM 683 C CA . LEU A 1 88 ? -8.253 -3.535 23.534 1.00 34.71 87 LEU A CA 1
ATOM 684 C C . LEU A 1 88 ? -7.390 -3.997 22.366 1.00 35.25 87 LEU A C 1
ATOM 685 O O . LEU A 1 88 ? -6.158 -4.011 22.471 1.00 35.39 87 LEU A O 1
ATOM 690 N N . PRO A 1 89 ? -8.038 -4.376 21.246 1.00 36.05 88 PRO A N 1
ATOM 691 C CA . PRO A 1 89 ? -7.262 -4.672 20.048 1.00 36.79 88 PRO A CA 1
ATOM 692 C C . PRO A 1 89 ? -6.844 -3.370 19.368 1.00 36.92 88 PRO A C 1
ATOM 693 O O . PRO A 1 89 ? -7.678 -2.493 19.135 1.00 36.86 88 PRO A O 1
ATOM 697 N N . SER A 1 90 ? -5.555 -3.252 19.070 1.00 37.28 89 SER A N 1
ATOM 698 C CA . SER A 1 90 ? -5.008 -2.078 18.392 1.00 38.43 89 SER A CA 1
ATOM 699 C C . SER A 1 90 ? -5.699 -1.727 17.062 1.00 39.47 89 SER A C 1
ATOM 700 O O . SER A 1 90 ? -5.587 -0.598 16.576 1.00 40.00 89 SER A O 1
ATOM 703 N N . SER A 1 91 ? -6.430 -2.695 16.509 1.00 40.02 90 SER A N 1
ATOM 704 C CA . SER A 1 91 ? -7.170 -2.555 15.251 1.00 40.43 90 SER A CA 1
ATOM 705 C C . SER A 1 91 ? -8.428 -1.706 15.409 1.00 40.17 90 SER A C 1
ATOM 706 O O . SER A 1 91 ? -8.910 -1.108 14.441 1.00 40.61 90 SER A O 1
ATOM 709 N N . ALA A 1 92 ? -8.968 -1.676 16.626 1.00 39.33 91 ALA A N 1
ATOM 710 C CA . ALA A 1 92 ? -10.207 -0.961 16.905 1.00 37.20 91 ALA A CA 1
ATOM 711 C C . ALA A 1 92 ? -10.051 0.550 16.729 1.00 36.85 91 ALA A C 1
ATOM 712 O O . ALA A 1 92 ? -8.960 1.106 16.893 1.00 34.80 91 ALA A O 1
ATOM 714 N N . GLN A 1 93 ? -11.153 1.202 16.375 1.00 37.03 92 GLN A N 1
ATOM 715 C CA . GLN A 1 93 ? -11.172 2.643 16.195 1.00 37.24 92 GLN A CA 1
ATOM 716 C C . GLN A 1 93 ? -11.461 3.282 17.541 1.00 36.67 92 GLN A C 1
ATOM 717 O O . GLN A 1 93 ? -12.480 2.973 18.158 1.00 36.65 92 GLN A O 1
ATOM 723 N N . MET A 1 94 ? -10.580 4.171 18.001 1.00 35.75 93 MET A N 1
ATOM 724 C CA . MET A 1 94 ? -10.811 4.865 19.274 1.00 34.39 93 MET A CA 1
ATOM 725 C C . MET A 1 94 ? -12.256 5.355 19.398 1.00 34.25 93 MET A C 1
ATOM 726 O O . MET A 1 94 ? -12.879 5.211 20.453 1.00 33.51 93 MET A O 1
ATOM 731 N N . ALA A 1 95 ? -12.786 5.882 18.294 1.00 33.86 94 ALA A N 1
ATOM 732 C CA . ALA A 1 95 ? -14.109 6.502 18.246 1.00 33.42 94 ALA A CA 1
ATOM 733 C C . ALA A 1 95 ? -15.276 5.512 18.323 1.00 34.11 94 ALA A C 1
ATOM 734 O O . ALA A 1 95 ? -16.412 5.919 18.588 1.00 34.90 94 ALA A O 1
ATOM 736 N N . ASP A 1 96 ? -14.998 4.228 18.073 1.00 33.95 95 ASP A N 1
ATOM 737 C CA . ASP A 1 96 ? -15.944 3.140 18.357 1.00 33.69 95 ASP A CA 1
ATOM 738 C C . ASP A 1 96 ? -15.897 2.769 19.839 1.00 32.97 95 ASP A C 1
ATOM 739 O O . ASP A 1 96 ? -16.934 2.515 20.457 1.00 32.13 95 ASP A O 1
ATOM 744 N N . ILE A 1 97 ? -14.683 2.713 20.388 1.00 32.75 96 ILE A N 1
ATOM 745 C CA . ILE A 1 97 ? -14.460 2.462 21.816 1.00 33.58 96 ILE A CA 1
ATOM 746 C C . ILE A 1 97 ? -15.091 3.576 22.652 1.00 34.14 96 ILE A C 1
ATOM 747 O O . ILE A 1 97 ? -15.717 3.311 23.676 1.00 36.05 96 ILE A O 1
ATOM 752 N N . TYR A 1 98 ? -14.957 4.817 22.195 1.00 35.44 97 TYR A N 1
ATOM 753 C CA . TYR A 1 98 ? -15.527 5.945 22.911 1.00 36.15 97 TYR A CA 1
ATOM 754 C C . TYR A 1 98 ? -17.041 5.814 23.055 1.00 37.48 97 TYR A C 1
ATOM 755 O O . TYR A 1 98 ? -17.566 5.926 24.160 1.00 37.11 97 TYR A O 1
ATOM 764 N N . SER A 1 99 ? -17.730 5.552 21.943 1.00 38.76 98 SER A N 1
ATOM 765 C CA . SER A 1 99 ? -19.196 5.602 21.898 1.00 38.79 98 SER A CA 1
ATOM 766 C C . SER A 1 99 ? -19.843 4.457 22.664 1.00 39.57 98 SER A C 1
ATOM 767 O O . SER A 1 99 ? -20.906 4.627 23.271 1.00 39.75 98 SER A O 1
ATOM 770 N N . LYS A 1 100 ? -19.199 3.292 22.627 1.00 39.70 99 LYS A N 1
ATOM 771 C CA . LYS A 1 100 ? -19.672 2.115 23.342 1.00 39.78 99 LYS A CA 1
ATOM 772 C C . LYS A 1 100 ? -19.404 2.236 24.843 1.00 40.45 99 LYS A C 1
ATOM 773 O O . LYS A 1 100 ? -20.299 1.998 25.662 1.00 41.71 99 LYS A O 1
ATOM 779 N N . TYR A 1 101 ? -18.177 2.622 25.195 1.00 40.33 100 TYR A N 1
ATOM 780 C CA . TYR A 1 101 ? -17.688 2.498 26.571 1.00 39.44 100 TYR A CA 1
ATOM 781 C C . TYR A 1 101 ? -17.569 3.807 27.354 1.00 38.62 100 TYR A C 1
ATOM 782 O O . TYR A 1 101 ? -17.080 3.799 28.481 1.00 39.27 100 TYR A O 1
ATOM 791 N N . LYS A 1 102 ? -18.005 4.923 26.777 1.00 37.28 101 LYS A N 1
ATOM 792 C CA . LYS A 1 102 ? -17.925 6.214 27.471 1.00 36.17 101 LYS A CA 1
ATOM 793 C C . LYS A 1 102 ? -18.728 6.244 28.772 1.00 35.27 101 LYS A C 1
ATOM 794 O O . LYS A 1 102 ? -19.856 5.751 28.836 1.00 35.41 101 LYS A O 1
ATOM 800 N N . ASP A 1 103 ? -18.116 6.827 29.799 1.00 34.14 102 ASP A N 1
ATOM 801 C CA . ASP A 1 103 ? -18.742 7.024 31.101 1.00 33.04 102 ASP A CA 1
ATOM 802 C C . ASP A 1 103 ? -19.868 8.053 30.966 1.00 32.31 102 ASP A C 1
ATOM 803 O O . ASP A 1 103 ? -19.888 8.839 30.026 1.00 33.47 102 ASP A O 1
ATOM 808 N N . GLU A 1 104 ? -20.801 8.031 31.909 1.00 32.18 103 GLU A N 1
ATOM 809 C CA . GLU A 1 104 ? -21.867 9.025 32.018 1.00 32.46 103 GLU A CA 1
ATOM 810 C C . GLU A 1 104 ? -21.370 10.480 31.999 1.00 32.30 103 GLU A C 1
ATOM 811 O O . GLU A 1 104 ? -22.044 11.365 31.461 1.00 31.54 103 GLU A O 1
ATOM 817 N N . ASP A 1 105 ? -20.191 10.723 32.574 1.00 31.65 104 ASP A N 1
ATOM 818 C CA . ASP A 1 105 ? -19.621 12.071 32.584 1.00 30.50 104 ASP A CA 1
ATOM 819 C C . ASP A 1 105 ? -19.094 12.539 31.217 1.00 30.79 104 ASP A C 1
ATOM 820 O O . ASP A 1 105 ? -18.760 13.716 31.051 1.00 30.16 104 ASP A O 1
ATOM 825 N N . GLY A 1 106 ? -19.042 11.620 30.247 1.00 30.36 105 GLY A N 1
ATOM 826 C CA . GLY A 1 106 ? -18.619 11.943 28.877 1.00 29.84 105 GLY A CA 1
ATOM 827 C C . GLY A 1 106 ? -17.181 11.561 28.568 1.00 29.67 105 GLY A C 1
ATOM 828 O O . GLY A 1 106 ? -16.735 11.675 27.419 1.00 29.47 105 GLY A O 1
ATOM 829 N N . PHE A 1 107 ? -16.457 11.120 29.600 1.00 28.17 106 PHE A N 1
ATOM 830 C CA . PHE A 1 107 ? -15.072 10.672 29.467 1.00 26.69 106 PHE A CA 1
ATOM 831 C C . PHE A 1 107 ? -15.035 9.188 29.146 1.00 26.06 106 PHE A C 1
ATOM 832 O O . PHE A 1 107 ? -15.912 8.439 29.570 1.00 25.27 106 PHE A O 1
ATOM 840 N N . LEU A 1 108 ? -14.029 8.776 28.380 1.00 24.91 107 LEU A N 1
ATOM 841 C CA . LEU A 1 108 ? -13.714 7.364 28.221 1.00 25.17 107 LEU A CA 1
ATOM 842 C C . LEU A 1 108 ? -12.593 7.019 29.187 1.00 24.18 107 LEU A C 1
ATOM 843 O O . LEU A 1 108 ? -11.496 7.562 29.082 1.00 23.46 107 LEU A O 1
ATOM 848 N N . TYR A 1 109 ? -12.870 6.119 30.128 1.00 22.88 108 TYR A N 1
ATOM 849 C CA . TYR A 1 109 ? -11.863 5.716 31.114 1.00 22.28 108 TYR A CA 1
ATOM 850 C C . TYR A 1 109 ? -11.063 4.518 30.633 1.00 21.94 108 TYR A C 1
ATOM 851 O O . TYR A 1 109 ? -11.605 3.436 30.418 1.00 23.27 108 TYR A O 1
ATOM 860 N N . MET A 1 110 ? -9.765 4.714 30.474 1.00 21.21 109 MET A N 1
ATOM 861 C CA . MET A 1 110 ? -8.904 3.644 29.992 1.00 21.58 109 MET A CA 1
ATOM 862 C C . MET A 1 110 ? -7.866 3.349 31.036 1.00 20.19 109 MET A C 1
ATOM 863 O O . MET A 1 110 ? -7.520 4.228 31.813 1.00 20.85 109 MET A O 1
ATOM 868 N N . LYS A 1 111 ? -7.400 2.104 31.065 1.00 20.27 110 LYS A N 1
ATOM 869 C CA . LYS A 1 111 ? -6.243 1.711 31.863 1.00 20.08 110 LYS A CA 1
ATOM 870 C C . LYS A 1 111 ? -5.141 1.286 30.913 1.00 19.23 110 LYS A C 1
ATOM 871 O O . LYS A 1 111 ? -5.407 0.896 29.780 1.00 18.54 110 LYS A O 1
ATOM 877 N N . TYR A 1 112 ? -3.903 1.358 31.377 1.00 19.16 111 TYR A N 1
ATOM 878 C CA . TYR A 1 112 ? -2.760 0.905 30.592 1.00 19.17 111 TYR A CA 1
ATOM 879 C C . TYR A 1 112 ? -1.824 0.060 31.447 1.00 19.08 111 TYR A C 1
ATOM 880 O O . TYR A 1 112 ? -1.720 0.250 32.665 1.00 17.54 111 TYR A O 1
ATOM 889 N N . SER A 1 113 ? -1.138 -0.872 30.794 1.00 20.29 112 SER A N 1
ATOM 890 C CA . SER A 1 113 ? -0.176 -1.722 31.471 1.00 20.31 112 SER A CA 1
ATOM 891 C C . SER A 1 113 ? 0.907 -2.147 30.500 1.00 20.40 112 SER A C 1
ATOM 892 O O . SER A 1 113 ? 0.637 -2.353 29.317 1.00 21.44 112 SER A O 1
ATOM 895 N N . GLY A 1 114 ? 2.127 -2.293 31.014 1.00 20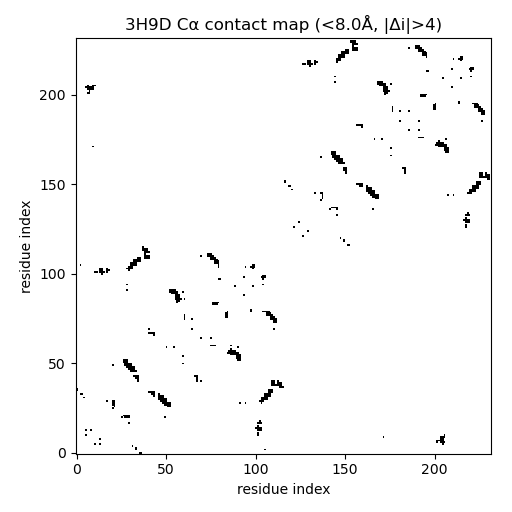.76 113 GLY A N 1
ATOM 896 C CA . GLY A 1 114 ? 3.195 -2.971 30.293 1.00 20.70 113 GLY A CA 1
ATOM 897 C C . GLY A 1 114 ? 3.097 -4.458 30.588 1.00 21.32 113 GLY A C 1
ATOM 898 O O . GLY A 1 114 ? 2.054 -4.936 31.034 1.00 20.81 113 GLY A O 1
ATOM 899 N N . GLU A 1 115 ? 4.189 -5.180 30.358 1.00 21.63 114 GLU A N 1
ATOM 900 C CA . GLU A 1 115 ? 4.211 -6.629 30.525 1.00 23.23 114 GLU A CA 1
ATOM 901 C C . GLU A 1 115 ? 4.484 -7.049 31.969 1.00 23.66 114 GLU A C 1
ATOM 902 O O . GLU A 1 115 ? 4.204 -8.179 32.339 1.00 24.55 114 GLU A O 1
ATOM 908 N N . ALA A 1 116 ? 5.015 -6.134 32.774 1.00 23.82 115 ALA A N 1
ATOM 909 C CA . ALA A 1 116 ? 5.352 -6.415 34.165 1.00 25.99 115 ALA A CA 1
ATOM 910 C C . ALA A 1 116 ? 4.182 -6.172 35.136 1.00 28.44 115 ALA A C 1
ATOM 912 N N . THR A 1 117 ? 4.104 -7.086 36.105 1.00 31.61 116 THR A N 1
ATOM 913 C CA . THR A 1 117 ? 3.043 -7.131 37.101 1.00 32.72 116 THR A CA 1
ATOM 914 C C . THR A 1 117 ? 3.647 -7.656 38.416 1.00 33.01 116 THR A C 1
ATOM 915 O O . THR A 1 117 ? 4.608 -8.423 38.394 1.00 33.08 116 THR A O 1
ATOM 919 N N . PHE A 1 118 ? 3.087 -7.248 39.554 1.00 33.93 117 PHE A N 1
ATOM 920 C CA . PHE A 1 118 ? 3.652 -7.595 40.864 1.00 34.74 117 PHE A CA 1
ATOM 921 C C . PHE A 1 118 ? 3.256 -8.959 41.438 1.00 35.51 117 PHE A C 1
ATOM 922 O O . PHE A 1 118 ? 4.109 -9.825 41.639 1.00 35.81 117 PHE A O 1
ATOM 930 N N . GLY A 1 119 ? 1.975 -9.161 41.703 1.00 36.31 118 GLY A N 1
ATOM 931 C CA . GLY A 1 119 ? 1.554 -10.333 42.477 1.00 38.18 118 GLY A CA 1
ATOM 932 C C . GLY A 1 119 ? 2.169 -10.386 43.871 1.00 36.99 118 GLY A C 1
ATOM 933 N N . LYS B 1 4 ? -15.564 -0.507 67.290 1.00 54.81 3 LYS B N 1
ATOM 934 C CA . LYS B 1 4 ? -15.671 0.169 65.963 1.00 54.49 3 LYS B CA 1
ATOM 935 C C . LYS B 1 4 ? -16.790 -0.420 65.094 1.00 53.99 3 LYS B C 1
ATOM 936 O O . LYS B 1 4 ? -16.734 -0.345 63.861 1.00 54.88 3 LYS B O 1
ATOM 938 N N . ASP B 1 5 ? -17.803 -1.003 65.736 1.00 52.65 4 ASP B N 1
ATOM 939 C CA . ASP B 1 5 ? -18.949 -1.570 65.011 1.00 51.22 4 ASP B CA 1
ATOM 940 C C . ASP B 1 5 ? -20.258 -0.780 65.212 1.00 49.73 4 ASP B C 1
ATOM 941 O O . ASP B 1 5 ? -20.327 0.144 66.030 1.00 49.52 4 ASP B O 1
ATOM 946 N N . SER B 1 6 ? -21.286 -1.144 64.451 1.00 47.93 5 SER B N 1
ATOM 947 C CA . SER B 1 6 ? -22.494 -0.323 64.341 1.00 45.55 5 SER B CA 1
ATOM 948 C C . SER B 1 6 ? -23.531 -0.582 65.437 1.00 44.50 5 SER B C 1
ATOM 949 O O . SER B 1 6 ? -24.107 -1.672 65.520 1.00 43.85 5 SER B O 1
ATOM 952 N N . LYS B 1 7 ? -23.761 0.438 66.265 1.00 43.38 6 LYS B N 1
ATOM 953 C CA . LYS B 1 7 ? -24.814 0.410 67.283 1.00 42.89 6 LYS B CA 1
ATOM 954 C C . LYS B 1 7 ? -26.182 0.155 66.659 1.00 41.48 6 LYS B C 1
ATOM 955 O O . LYS B 1 7 ? -26.964 -0.615 67.200 1.00 41.92 6 LYS B O 1
ATOM 961 N N . TYR B 1 8 ? -26.457 0.808 65.526 1.00 40.06 7 TYR B N 1
ATOM 962 C CA . TYR B 1 8 ? -27.713 0.623 64.792 1.00 38.16 7 TYR B CA 1
ATOM 963 C C . TYR B 1 8 ? -27.958 -0.833 64.411 1.00 38.25 7 TYR B C 1
ATOM 964 O O . TYR B 1 8 ? -29.080 -1.311 64.505 1.00 38.99 7 TYR B O 1
ATOM 973 N N . LYS B 1 9 ? -26.914 -1.530 63.973 1.00 39.42 8 LYS B N 1
ATOM 974 C CA . LYS B 1 9 ? -27.035 -2.944 63.605 1.00 40.15 8 LYS B CA 1
ATOM 975 C C . LYS B 1 9 ? -27.368 -3.834 64.796 1.00 40.91 8 LYS B C 1
ATOM 976 O O . L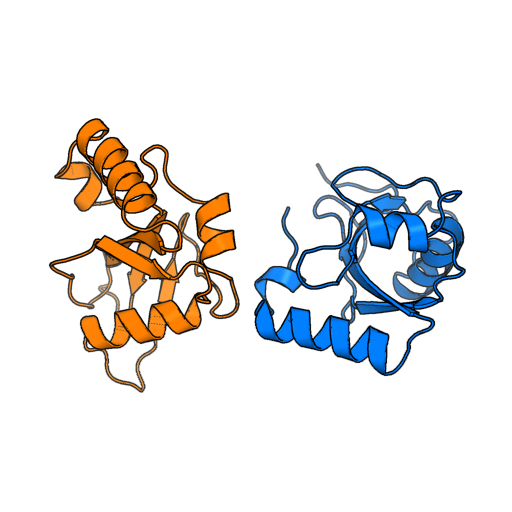YS B 1 9 ? -28.152 -4.775 64.680 1.00 41.17 8 LYS B O 1
ATOM 982 N N . MET B 1 10 ? -26.747 -3.534 65.932 1.00 42.71 9 MET B N 1
ATOM 983 C CA . MET B 1 10 ? -26.974 -4.250 67.182 1.00 44.08 9 MET B CA 1
ATOM 984 C C . MET B 1 10 ? -28.413 -4.120 67.697 1.00 43.90 9 MET B C 1
ATOM 985 O O . MET B 1 10 ? -28.965 -5.084 68.232 1.00 44.66 9 MET B O 1
ATOM 990 N N . SER B 1 11 ? -29.010 -2.937 67.524 1.00 42.75 10 SER B N 1
ATOM 991 C CA . SER B 1 11 ? -30.328 -2.618 68.086 1.00 41.37 10 SER B CA 1
ATOM 992 C C . SER B 1 11 ? -31.506 -2.791 67.110 1.00 40.92 10 SER B C 1
ATOM 993 O O . SER B 1 11 ? -32.674 -2.616 67.484 1.00 40.04 10 SER B O 1
ATOM 996 N N . HIS B 1 12 ? -31.197 -3.135 65.864 1.00 40.72 11 HIS B N 1
ATOM 997 C CA . HIS B 1 12 ? -32.214 -3.342 64.838 1.00 40.77 11 HIS B CA 1
ATOM 998 C C . HIS B 1 12 ? -31.954 -4.660 64.135 1.00 42.71 11 HIS B C 1
ATOM 999 O O . HIS B 1 12 ? -30.811 -5.005 63.830 1.00 43.21 11 HIS B O 1
ATOM 1006 N N . THR B 1 13 ? -33.025 -5.398 63.883 1.00 44.87 12 THR B N 1
ATOM 1007 C CA . THR B 1 13 ? -32.920 -6.703 63.251 1.00 46.05 12 THR B CA 1
ATOM 1008 C C . THR B 1 13 ? -32.527 -6.579 61.787 1.00 46.87 12 THR B C 1
ATOM 1009 O O . THR B 1 13 ? -32.950 -5.658 61.085 1.00 46.26 12 THR B O 1
ATOM 1013 N N . PHE B 1 14 ? -31.698 -7.526 61.365 1.00 48.21 13 PHE B N 1
ATOM 1014 C CA . PHE B 1 14 ? -31.303 -7.740 59.982 1.00 49.72 13 PHE B CA 1
ATOM 1015 C C . PHE B 1 14 ? -32.461 -7.643 58.969 1.00 49.70 13 PHE B C 1
ATOM 1016 O O . PHE B 1 14 ? -32.410 -6.823 58.043 1.00 49.65 13 PHE B O 1
ATOM 1024 N N . GLU B 1 15 ? -33.508 -8.452 59.150 1.00 49.89 14 GLU B N 1
ATOM 1025 C CA . GLU B 1 15 ? -34.630 -8.459 58.195 1.00 49.03 14 GLU B CA 1
ATOM 1026 C C . GLU B 1 15 ? -35.579 -7.252 58.325 1.00 46.91 14 GLU B C 1
ATOM 1027 O O . GLU B 1 15 ? -36.337 -6.954 57.398 1.00 47.57 14 GLU B O 1
ATOM 1033 N N . SER B 1 16 ? -35.541 -6.575 59.471 1.00 44.50 15 SER B N 1
ATOM 1034 C CA . SER B 1 16 ? -36.228 -5.293 59.622 1.00 41.96 15 SER B CA 1
ATOM 1035 C C . SER B 1 16 ? -35.422 -4.184 58.940 1.00 40.59 15 SER B C 1
ATOM 1036 O O . SER B 1 16 ? -35.999 -3.280 58.341 1.00 41.11 15 SER B O 1
ATOM 1039 N N . ARG B 1 17 ? -34.093 -4.278 59.025 1.00 39.44 16 ARG B N 1
ATOM 1040 C CA . ARG B 1 17 ? -33.159 -3.398 58.299 1.00 39.27 16 ARG B CA 1
ATOM 1041 C C . ARG B 1 17 ? -33.287 -3.531 56.771 1.00 39.81 16 ARG B C 1
ATOM 1042 O O . ARG B 1 17 ? -33.439 -2.524 56.069 1.00 38.44 16 ARG B O 1
ATOM 1050 N N . GLN B 1 18 ? -33.241 -4.774 56.275 1.00 41.32 17 GLN B N 1
ATOM 1051 C CA . GLN B 1 18 ? -33.346 -5.077 54.833 1.00 42.26 17 GLN B CA 1
ATOM 1052 C C . GLN B 1 18 ? -34.663 -4.593 54.252 1.00 42.12 17 GLN B C 1
ATOM 1053 O O . GLN B 1 18 ? -34.694 -4.013 53.158 1.00 42.73 17 GLN B O 1
ATOM 1059 N N . SER B 1 19 ? -35.735 -4.827 55.007 1.00 41.25 18 SER B N 1
ATOM 1060 C CA . SER B 1 19 ? -37.077 -4.381 54.664 1.00 40.23 18 SER B CA 1
ATOM 1061 C C . SER B 1 19 ? -37.230 -2.861 54.729 1.00 39.40 18 SER B C 1
ATOM 1062 O O . SER B 1 19 ? -37.973 -2.278 53.941 1.00 39.84 18 SER B O 1
ATOM 1065 N N . ASP B 1 20 ? -36.541 -2.234 55.682 1.00 38.64 19 ASP B N 1
ATOM 1066 C CA . ASP B 1 20 ? -36.558 -0.777 55.853 1.00 37.49 19 ASP B CA 1
ATOM 1067 C C . ASP B 1 20 ? -35.882 -0.083 54.665 1.00 36.75 19 ASP B C 1
ATOM 1068 O O . ASP B 1 20 ? -36.408 0.886 54.114 1.00 36.49 19 ASP B O 1
ATOM 1073 N N . ALA B 1 21 ? -34.721 -0.599 54.271 1.00 36.76 20 ALA B N 1
ATOM 1074 C CA . ALA B 1 21 ? -33.954 -0.047 53.157 1.00 36.79 20 ALA B CA 1
ATOM 1075 C C . ALA B 1 21 ? -34.717 -0.093 51.819 1.00 37.70 20 ALA B C 1
ATOM 1076 O O . ALA B 1 21 ? -34.787 0.916 51.114 1.00 38.09 20 ALA B O 1
ATOM 1078 N N . ALA B 1 22 ? -35.295 -1.250 51.488 1.00 39.01 21 ALA B N 1
ATOM 1079 C CA . ALA B 1 22 ? -36.131 -1.400 50.281 1.00 40.21 21 ALA B CA 1
ATOM 1080 C C . ALA B 1 22 ? -37.433 -0.566 50.298 1.00 40.77 21 ALA B C 1
ATOM 1081 O O . ALA B 1 22 ? -37.869 -0.079 49.248 1.00 41.09 21 ALA B O 1
ATOM 1083 N N . LYS B 1 23 ? -38.047 -0.412 51.474 1.00 40.76 22 LYS B N 1
ATOM 1084 C CA . LYS B 1 23 ? -39.220 0.459 51.632 1.00 41.85 22 LYS B CA 1
ATOM 1085 C C . LYS B 1 23 ? -38.861 1.910 51.320 1.00 41.95 22 LYS B C 1
ATOM 1086 O O . LYS B 1 23 ? -39.585 2.601 50.597 1.00 41.68 22 LYS B O 1
ATOM 1092 N N . VAL B 1 24 ? -37.745 2.368 51.888 1.00 41.99 23 VAL B N 1
ATOM 1093 C CA . VAL B 1 24 ? -37.221 3.707 51.628 1.00 41.62 23 VAL B CA 1
ATOM 1094 C C . VAL B 1 24 ? -36.895 3.881 50.143 1.00 40.89 23 VAL B C 1
ATOM 1095 O O . VAL B 1 24 ? -37.232 4.904 49.553 1.00 40.47 23 VAL B O 1
ATOM 1099 N N . ARG B 1 25 ? -36.259 2.867 49.556 1.00 41.18 24 ARG B N 1
ATOM 1100 C CA . ARG B 1 25 ? -35.902 2.857 48.131 1.00 42.50 24 ARG B CA 1
ATOM 1101 C C . ARG B 1 25 ? -37.105 2.920 47.177 1.00 43.90 24 ARG B C 1
ATOM 1102 O O . ARG B 1 25 ? -37.002 3.498 46.092 1.00 45.17 24 ARG B O 1
ATOM 1110 N N . GLU B 1 26 ? -38.233 2.325 47.573 1.00 44.35 25 GLU B N 1
ATOM 1111 C CA . GLU B 1 26 ? -39.448 2.353 46.758 1.00 44.46 25 GLU B CA 1
ATOM 1112 C C . GLU B 1 26 ? -40.258 3.626 46.976 1.00 44.12 25 GLU B C 1
ATOM 1113 O O . GLU B 1 26 ? -40.823 4.177 46.024 1.00 44.67 25 GLU B O 1
ATOM 1119 N N . ARG B 1 27 ? -40.317 4.086 48.225 1.00 42.76 26 ARG B N 1
ATOM 1120 C CA . ARG B 1 27 ? -40.985 5.344 48.561 1.00 41.35 26 ARG B CA 1
ATOM 1121 C C . ARG B 1 27 ? -40.219 6.556 48.021 1.00 40.55 26 ARG B C 1
ATOM 1122 O O . ARG B 1 27 ? -40.816 7.602 47.737 1.00 39.96 26 ARG B O 1
ATOM 1130 N N . HIS B 1 28 ? -38.895 6.414 47.903 1.00 39.36 27 HIS B N 1
ATOM 1131 C CA . HIS B 1 28 ? -38.015 7.503 47.481 1.00 37.98 27 HIS B CA 1
ATOM 1132 C C . HIS B 1 28 ? -36.908 6.989 46.552 1.00 37.94 27 HIS B C 1
ATOM 1133 O O . HIS B 1 28 ? -35.808 6.651 47.013 1.00 37.04 27 HIS B O 1
ATOM 1140 N N . PRO B 1 29 ? -37.207 6.917 45.238 1.00 37.44 28 PRO B N 1
ATOM 1141 C CA . PRO B 1 29 ? -36.349 6.346 44.192 1.00 36.03 28 PRO B CA 1
ATOM 1142 C C . PRO B 1 29 ? -35.041 7.089 43.957 1.00 34.82 28 PRO B C 1
ATOM 1143 O O . PRO B 1 29 ? -34.044 6.470 43.576 1.00 34.70 28 PRO B O 1
ATOM 1147 N N . ASP B 1 30 ? -35.054 8.402 44.173 1.00 34.15 29 ASP B N 1
ATOM 1148 C CA . ASP B 1 30 ? -33.886 9.248 43.953 1.00 33.15 29 ASP B CA 1
ATOM 1149 C C . ASP B 1 30 ? -33.078 9.515 45.232 1.00 32.25 29 ASP B C 1
ATOM 1150 O O . ASP B 1 30 ? -32.253 10.426 45.257 1.00 32.89 29 ASP B O 1
ATOM 1155 N N . ARG B 1 31 ? -33.316 8.722 46.278 1.00 30.12 30 ARG B N 1
ATOM 1156 C CA . ARG B 1 31 ? -32.645 8.891 47.574 1.00 28.39 30 ARG B CA 1
ATOM 1157 C C . ARG B 1 31 ? -31.978 7.609 48.063 1.00 28.36 30 ARG B C 1
ATOM 1158 O O . ARG B 1 31 ? -32.595 6.549 48.078 1.00 28.83 30 ARG B O 1
ATOM 1166 N N . LEU B 1 32 ? -30.711 7.715 48.454 1.00 26.86 31 LEU B N 1
ATOM 1167 C CA . LEU B 1 32 ? -29.962 6.573 48.970 1.00 26.56 31 LEU B CA 1
ATOM 1168 C C . LEU B 1 32 ? -30.095 6.514 50.493 1.00 25.05 31 LEU B C 1
ATOM 1169 O O . LEU B 1 32 ? -29.942 7.543 51.139 1.00 23.92 31 LEU B O 1
ATOM 1174 N N . PRO B 1 33 ? -30.409 5.317 51.056 1.00 24.68 32 PRO B N 1
ATOM 1175 C CA . PRO B 1 33 ? -30.486 5.024 52.503 1.00 24.22 32 PRO B CA 1
ATOM 1176 C C . PRO B 1 33 ? -29.136 4.881 53.228 1.00 23.95 32 PRO B C 1
ATOM 1177 O O . PRO B 1 33 ? -28.409 3.907 53.029 1.00 24.32 32 PRO B O 1
ATOM 1181 N N . ILE B 1 34 ? -28.829 5.845 54.090 1.00 23.17 33 ILE B N 1
ATOM 1182 C CA . ILE B 1 34 ? -27.540 5.903 54.782 1.00 21.23 33 ILE B CA 1
ATOM 1183 C C . ILE B 1 34 ? -27.722 5.774 56.301 1.00 21.45 33 ILE B C 1
ATOM 1184 O O . ILE B 1 34 ? -28.618 6.394 56.875 1.00 21.55 33 ILE B O 1
ATOM 1189 N N . ILE B 1 35 ? -26.896 4.944 56.939 1.00 22.37 34 ILE B N 1
ATOM 1190 C CA . ILE B 1 35 ? -26.790 4.934 58.411 1.00 21.66 34 ILE B CA 1
ATOM 1191 C C . ILE B 1 35 ? -25.488 5.634 58.762 1.00 22.24 34 ILE B C 1
ATOM 1192 O O . ILE B 1 35 ? -24.425 5.245 58.282 1.00 23.18 34 ILE B O 1
ATOM 1197 N N . CYS B 1 36 ? -25.574 6.685 59.568 1.00 21.76 35 CYS B N 1
ATOM 1198 C CA . CYS B 1 36 ? -24.413 7.509 59.857 1.00 22.52 35 CYS B CA 1
ATOM 1199 C C . CYS B 1 36 ? -24.217 7.668 61.356 1.00 22.37 35 CYS B C 1
ATOM 1200 O O . CYS B 1 36 ? -25.044 8.283 62.021 1.00 21.01 35 CYS B O 1
ATOM 1203 N N . GLU B 1 37 ? -23.110 7.112 61.858 1.00 21.78 36 GLU B N 1
ATOM 1204 C CA . GLU B 1 37 ? -22.834 6.984 63.297 1.00 21.84 36 GLU B CA 1
ATOM 1205 C C . GLU B 1 37 ? -21.452 7.524 63.647 1.00 21.53 36 GLU B C 1
ATOM 1206 O O . GLU B 1 37 ? -20.547 7.467 62.830 1.00 21.44 36 GLU B O 1
ATOM 1212 N N . LYS B 1 38 ? -21.283 8.036 64.864 1.00 22.13 37 LYS B N 1
ATOM 1213 C CA . LYS B 1 38 ? -19.995 8.606 65.277 1.00 22.50 37 LYS B CA 1
ATOM 1214 C C . LYS B 1 38 ? -18.889 7.560 65.322 1.00 22.73 37 LYS B C 1
ATOM 1215 O O . LYS B 1 38 ? -19.140 6.368 65.569 1.00 23.24 37 LYS B O 1
ATOM 1221 N N . VAL B 1 39 ? -17.668 8.008 65.047 1.00 22.07 38 VAL B N 1
ATOM 1222 C CA . VAL B 1 39 ? -16.489 7.202 65.306 1.00 21.60 38 VAL B CA 1
ATOM 1223 C C . VAL B 1 39 ? -16.398 7.017 66.838 1.00 24.03 38 VAL B C 1
ATOM 1224 O O . VAL B 1 39 ? -16.615 7.966 67.599 1.00 21.93 38 VAL B O 1
ATOM 1228 N N . TYR B 1 40 ? -16.101 5.789 67.257 1.00 27.38 39 TYR B N 1
ATOM 1229 C CA . TYR B 1 40 ? -16.051 5.372 68.662 1.00 33.03 39 TYR B CA 1
ATOM 1230 C C . TYR B 1 40 ? -15.377 6.384 69.602 1.00 34.96 39 TYR B C 1
ATOM 1231 O O . TYR B 1 40 ? -15.963 6.828 70.604 1.00 35.69 39 TYR B O 1
ATOM 1240 N N . ASN B 1 41 ? -14.158 6.758 69.231 1.00 36.31 40 ASN B N 1
ATOM 1241 C CA . ASN B 1 41 ? -13.234 7.523 70.066 1.00 36.89 40 ASN B CA 1
ATOM 1242 C C . ASN B 1 41 ? -13.374 9.029 69.937 1.00 35.42 40 ASN B C 1
ATOM 1243 O O . ASN B 1 41 ? -12.673 9.776 70.631 1.00 36.34 40 ASN B O 1
ATOM 1248 N N . SER B 1 42 ? -14.243 9.473 69.029 1.00 32.43 41 SER B N 1
ATOM 1249 C CA . SER B 1 42 ? -14.412 10.897 68.759 1.00 29.65 41 SER B CA 1
ATOM 1250 C C . SER B 1 42 ? -15.219 11.576 69.853 1.00 28.60 41 SER B C 1
ATOM 1251 O O . SER B 1 42 ? -16.042 10.948 70.510 1.00 27.79 41 SER B O 1
ATOM 1254 N N . ASP B 1 43 ? -14.961 12.862 70.049 1.00 28.33 42 ASP B N 1
ATOM 1255 C CA . ASP B 1 43 ? -15.639 13.644 71.064 1.00 29.31 42 ASP B CA 1
ATOM 1256 C C . ASP B 1 43 ? -16.996 14.202 70.578 1.00 30.06 42 ASP B C 1
ATOM 1257 O O . ASP B 1 43 ? -17.720 14.870 71.326 1.00 31.91 42 ASP B O 1
ATOM 1262 N N . ILE B 1 44 ? -17.347 13.886 69.341 1.00 28.93 43 ILE B N 1
ATOM 1263 C CA . ILE B 1 44 ? -18.517 14.458 68.681 1.00 28.88 43 ILE B CA 1
ATOM 1264 C C . ILE B 1 44 ? -19.843 13.770 69.125 1.00 27.37 43 ILE B C 1
ATOM 1265 O O . ILE B 1 44 ? -19.870 12.572 69.436 1.00 27.24 43 ILE B O 1
ATOM 1270 N N . GLY B 1 45 ? -20.927 14.536 69.191 1.00 27.33 44 GLY B N 1
ATOM 1271 C CA . GLY B 1 45 ? -22.229 13.974 69.593 1.00 27.35 44 GLY B CA 1
ATOM 1272 C C . GLY B 1 45 ? -22.858 12.989 68.606 1.00 28.47 44 GLY B C 1
ATOM 1273 O O . GLY B 1 45 ? -22.834 13.216 67.395 1.00 28.45 44 GLY B O 1
ATOM 1274 N N . GLU B 1 46 ? -23.363 11.872 69.135 1.00 28.47 45 GLU B N 1
ATOM 1275 C CA . GLU B 1 46 ? -24.379 11.039 68.479 1.00 31.48 45 GLU B CA 1
ATOM 1276 C C . GLU B 1 46 ? -25.631 11.939 68.653 1.00 30.96 45 GLU B C 1
ATOM 1277 O O . GLU B 1 46 ? -25.957 12.266 69.794 1.00 32.73 45 GLU B O 1
ATOM 1283 N N . LEU B 1 47 ? -26.381 12.362 67.624 1.00 30.78 46 LEU B N 1
ATOM 1284 C CA . LEU B 1 47 ? -27.076 11.619 66.524 1.00 29.08 46 LEU B CA 1
ATOM 1285 C C . LEU B 1 47 ? -28.140 10.629 66.963 1.00 28.43 46 LEU B C 1
ATOM 1286 O O . LEU B 1 47 ? -27.891 9.435 67.114 1.00 28.43 46 LEU B O 1
ATOM 1291 N N . ASP B 1 48 ? -29.352 11.153 67.135 1.00 28.74 47 ASP B N 1
ATOM 1292 C CA . ASP B 1 48 ? -30.489 10.360 67.612 1.00 27.98 47 ASP B CA 1
ATOM 1293 C C . ASP B 1 48 ? -31.064 9.143 66.863 1.00 27.11 47 ASP B C 1
ATOM 1294 O O . ASP B 1 48 ? -31.176 8.136 67.543 1.00 28.96 47 ASP B O 1
ATOM 1299 N N . ARG B 1 49 ? -31.450 9.057 65.578 1.00 27.10 48 ARG B N 1
ATOM 1300 C CA . ARG B 1 49 ? -31.527 9.941 64.376 1.00 24.27 48 ARG B CA 1
ATOM 1301 C C . ARG B 1 49 ? -30.430 9.777 63.292 1.00 22.65 48 ARG B C 1
ATOM 1302 O O . ARG B 1 49 ? -30.045 10.735 62.606 1.00 20.88 48 ARG B O 1
ATOM 1310 N N . CYS B 1 50 ? -29.999 8.536 63.103 1.00 21.54 49 CYS B N 1
ATOM 1311 C CA . CYS B 1 50 ? -28.826 8.247 62.286 1.00 23.50 49 CYS B CA 1
ATOM 1312 C C . CYS B 1 50 ? -29.116 7.763 60.839 1.00 22.76 49 CYS B C 1
ATOM 1313 O O . CYS B 1 50 ? -28.187 7.483 60.088 1.00 20.11 49 CYS B O 1
ATOM 1316 N N . LYS B 1 51 ? -30.395 7.699 60.459 1.00 21.78 50 LYS B N 1
ATOM 1317 C CA . LYS B 1 51 ? -30.786 7.315 59.109 1.00 22.33 50 LYS B CA 1
ATOM 1318 C C . LYS B 1 51 ? -30.991 8.554 58.261 1.00 23.38 50 LYS B C 1
ATOM 1319 O O . LYS B 1 51 ? -31.664 9.507 58.685 1.00 24.15 50 LYS B O 1
ATOM 1325 N N . PHE B 1 52 ? -30.377 8.541 57.077 1.00 23.59 51 PHE B N 1
ATOM 1326 C CA . PHE B 1 52 ? -30.424 9.660 56.139 1.00 22.94 51 PHE B CA 1
ATOM 1327 C C . PHE B 1 52 ? -30.896 9.192 54.762 1.00 23.05 51 PHE B C 1
ATOM 1328 O O . PHE B 1 52 ? -30.449 8.165 54.246 1.00 22.75 51 PHE B O 1
ATOM 1336 N N . LEU B 1 53 ? -31.826 9.945 54.191 1.00 24.54 52 LEU B N 1
ATOM 1337 C CA . LEU B 1 53 ? -32.365 9.657 52.873 1.00 25.39 52 LEU B CA 1
ATOM 1338 C C . LEU B 1 53 ? -31.729 10.653 51.922 1.00 24.22 52 LEU B C 1
ATOM 1339 O O . LEU B 1 53 ? -32.261 11.730 51.674 1.00 23.85 52 LEU B O 1
ATOM 1344 N N . VAL B 1 54 ? -30.559 10.271 51.418 1.00 23.98 53 VAL B N 1
ATOM 1345 C CA . VAL B 1 54 ? -29.657 11.186 50.715 1.00 23.07 53 VAL B CA 1
ATOM 1346 C C . VAL B 1 54 ? -30.052 11.277 49.246 1.00 21.51 53 VAL B C 1
ATOM 1347 O O . VAL B 1 54 ? -30.189 10.247 48.581 1.00 20.97 53 VAL B O 1
ATOM 1351 N N . PRO B 1 55 ? -30.237 12.509 48.734 1.00 20.43 54 PRO B N 1
ATOM 1352 C CA . PRO B 1 55 ? -30.430 12.662 47.289 1.00 21.29 54 PRO B CA 1
ATOM 1353 C C . PRO B 1 55 ? -29.290 11.973 46.543 1.00 22.31 54 PRO B C 1
ATOM 1354 O O . PRO B 1 55 ? -28.119 12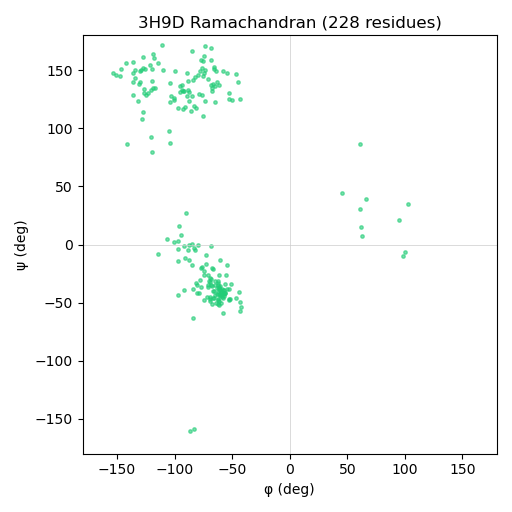.202 46.866 1.00 21.70 54 PRO B O 1
ATOM 1358 N N . SER B 1 56 ? -29.623 11.134 45.561 1.00 22.19 55 SER B N 1
ATOM 1359 C CA . SER B 1 56 ? -28.606 10.335 44.862 1.00 24.40 55 SER B CA 1
ATOM 1360 C C . SER B 1 56 ? -27.453 11.144 44.236 1.00 24.95 55 SER B C 1
ATOM 1361 O O . SER B 1 56 ? -26.364 10.619 44.074 1.00 26.01 55 SER B O 1
ATOM 1364 N N . ASP B 1 57 ? -27.698 12.413 43.903 1.00 24.88 56 ASP B N 1
ATOM 1365 C CA . ASP B 1 57 ? -26.709 13.258 43.221 1.00 24.95 56 ASP B CA 1
ATOM 1366 C C . ASP B 1 57 ? -25.725 14.022 44.130 1.00 23.89 56 ASP B C 1
ATOM 1367 O O . ASP B 1 57 ? -24.869 14.757 43.636 1.00 22.58 56 ASP B O 1
ATOM 1372 N N . LEU B 1 58 ? -25.849 13.856 45.446 1.00 22.16 57 LEU B N 1
ATOM 1373 C CA . LEU B 1 58 ? -24.960 14.538 46.385 1.00 19.96 57 LEU B CA 1
ATOM 1374 C C . LEU B 1 58 ? -23.529 14.024 46.329 1.00 17.35 57 LEU B C 1
ATOM 1375 O O . LEU B 1 58 ? -23.285 12.824 46.238 1.00 15.19 57 LEU B O 1
ATOM 1380 N N . THR B 1 59 ? -22.583 14.950 46.359 1.00 16.93 58 THR B N 1
ATOM 1381 C CA . THR B 1 59 ? -21.191 14.590 46.606 1.00 15.93 58 THR B CA 1
ATOM 1382 C C . THR B 1 59 ? -21.050 14.240 48.092 1.00 14.89 58 THR B C 1
ATOM 1383 O O . THR B 1 59 ? -21.986 14.446 48.889 1.00 14.82 58 THR B O 1
ATOM 1387 N N . VAL B 1 60 ? -19.888 13.713 48.468 1.00 14.92 59 VAL B N 1
ATOM 1388 C CA . VAL B 1 60 ? -19.592 13.459 49.873 1.00 15.38 59 VAL B CA 1
ATOM 1389 C C . VAL B 1 60 ? -19.604 14.775 50.663 1.00 17.13 59 VAL B C 1
ATOM 1390 O O . VAL B 1 60 ? -20.082 14.819 51.800 1.00 17.26 59 VAL B O 1
ATOM 1394 N N . GLY B 1 61 ? -19.089 15.835 50.040 1.00 17.48 60 GLY B N 1
ATOM 1395 C CA . GLY B 1 61 ? -18.908 17.130 50.688 1.00 19.77 60 GLY B CA 1
ATOM 1396 C C . GLY B 1 61 ? -20.221 17.852 50.942 1.00 20.97 60 GLY B C 1
ATOM 1397 O O . GLY B 1 61 ? -20.379 18.535 51.967 1.00 23.05 60 GLY B O 1
ATOM 1398 N N . GLN B 1 62 ? -21.159 17.701 50.008 1.00 20.54 61 GLN B N 1
ATOM 1399 C CA . GLN B 1 62 ? -22.530 18.172 50.194 1.00 20.79 61 GLN B CA 1
ATOM 1400 C C . GLN B 1 62 ? -23.256 17.390 51.293 1.00 19.86 61 GLN B C 1
ATOM 1401 O O . GLN B 1 62 ? -23.981 17.975 52.093 1.00 20.21 61 GLN B O 1
ATOM 1407 N N . PHE B 1 63 ? -23.051 16.076 51.346 1.00 18.72 62 PHE B N 1
ATOM 1408 C CA . PHE B 1 63 ? -23.575 15.291 52.460 1.00 17.78 62 PHE B CA 1
ATOM 1409 C C . PHE B 1 63 ? -22.995 15.737 53.812 1.00 17.97 62 PHE B C 1
ATOM 1410 O O . PHE B 1 63 ? -23.734 15.856 54.792 1.00 19.46 62 PHE B O 1
ATOM 1418 N N . VAL B 1 64 ? -21.687 15.991 53.848 1.00 16.78 63 VAL B N 1
ATOM 1419 C CA . VAL B 1 64 ? -20.992 16.509 55.033 1.00 17.79 63 VAL B CA 1
ATOM 1420 C C . VAL B 1 64 ? -21.498 17.890 55.502 1.00 18.30 63 VAL B C 1
ATOM 1421 O O . VAL B 1 64 ? -21.541 18.156 56.699 1.00 18.17 63 VAL B O 1
ATOM 1425 N N . SER B 1 65 ? -21.844 18.767 54.562 1.00 19.95 64 SER B N 1
ATOM 1426 C CA . SER B 1 65 ? -22.522 20.023 54.887 1.00 21.22 64 SER B CA 1
ATOM 1427 C C . SER B 1 65 ? -23.860 19.783 55.601 1.00 22.10 64 SER B C 1
ATOM 1428 O O . SER B 1 65 ? -24.178 20.488 56.561 1.00 23.68 64 SER B O 1
ATOM 1431 N N . VAL B 1 66 ? -24.627 18.794 55.130 1.00 21.16 65 VAL B N 1
ATOM 1432 C CA . VAL B 1 66 ? -25.920 18.442 55.716 1.00 21.24 65 VAL B CA 1
ATOM 1433 C C . VAL B 1 66 ? -25.753 17.925 57.149 1.00 23.44 65 VAL B C 1
ATOM 1434 O O . VAL B 1 66 ? -26.421 18.394 58.077 1.00 23.70 65 VAL B O 1
ATOM 1438 N N . LEU B 1 67 ? -24.839 16.964 57.307 1.00 23.63 66 LEU B N 1
ATOM 1439 C CA . LEU B 1 67 ? -24.529 16.344 58.581 1.00 22.51 66 LEU B CA 1
ATOM 1440 C C . LEU B 1 67 ? -24.016 17.379 59.596 1.00 23.10 66 LEU B C 1
ATOM 1441 O O . LEU B 1 67 ? -24.376 17.341 60.779 1.00 23.89 66 LEU B O 1
ATOM 1446 N N . ARG B 1 68 ? -23.206 18.316 59.121 1.00 22.49 67 ARG B N 1
ATOM 1447 C CA . ARG B 1 68 ? -22.618 19.332 59.977 1.00 23.64 67 ARG B CA 1
ATOM 1448 C C . ARG B 1 68 ? -23.674 20.138 60.729 1.00 25.25 67 ARG B C 1
ATOM 1449 O O . ARG B 1 68 ? -23.512 20.401 61.923 1.00 23.95 67 ARG B O 1
ATOM 1457 N N . LYS B 1 69 ? -24.727 20.539 60.010 1.00 26.87 68 LYS B N 1
ATOM 1458 C CA . LYS B 1 69 ? -25.819 21.346 60.553 1.00 28.89 68 LYS B CA 1
ATOM 1459 C C . LYS B 1 69 ? -26.532 20.593 61.660 1.00 28.58 68 LYS B C 1
ATOM 1460 O O . LYS B 1 69 ? -26.974 21.184 62.639 1.00 30.39 68 LYS B O 1
ATOM 1466 N N . ARG B 1 70 ? -26.613 19.279 61.493 1.00 28.63 69 ARG B N 1
ATOM 1467 C CA . ARG B 1 70 ? -27.283 18.394 62.422 1.00 29.20 69 ARG B CA 1
ATOM 1468 C C . ARG B 1 70 ? -26.459 18.091 63.655 1.00 31.44 69 ARG B C 1
ATOM 1469 O O . ARG B 1 70 ? -26.997 17.850 64.740 1.00 31.51 69 ARG B O 1
ATOM 1477 N N . VAL B 1 71 ? -25.145 18.087 63.475 1.00 33.93 70 VAL B N 1
ATOM 1478 C CA . VAL B 1 71 ? -24.228 17.599 64.490 1.00 35.92 70 VAL B CA 1
ATOM 1479 C C . VAL B 1 71 ? -23.710 18.794 65.284 1.00 38.15 70 VAL B C 1
ATOM 1480 O O . VAL B 1 71 ? -23.145 18.640 66.371 1.00 39.81 70 VAL B O 1
ATOM 1484 N N . GLN B 1 72 ? -23.951 19.982 64.725 1.00 40.29 71 GLN B N 1
ATOM 1485 C CA . GLN B 1 72 ? -23.703 21.274 65.371 1.00 43.33 71 GLN B CA 1
ATOM 1486 C C . GLN B 1 72 ? -22.213 21.558 65.624 1.00 44.65 71 GLN B C 1
ATOM 1487 O O . GLN B 1 72 ? -21.823 22.121 66.660 1.00 45.68 71 GLN B O 1
ATOM 1493 N N . LEU B 1 73 ? -21.391 21.176 64.647 1.00 44.76 72 LEU B N 1
ATOM 1494 C CA . LEU B 1 73 ? -19.951 21.364 64.726 1.00 44.84 72 LEU B CA 1
ATOM 1495 C C . LEU B 1 73 ? -19.562 22.726 64.162 1.00 45.13 72 LEU B C 1
ATOM 1496 O O . LEU B 1 73 ? -19.950 23.091 63.039 1.00 44.47 72 LEU B O 1
ATOM 1501 N N . GLU B 1 74 ? -18.801 23.466 64.968 1.00 45.11 73 GLU B N 1
ATOM 1502 C CA . GLU B 1 74 ? -18.254 24.772 64.612 1.00 44.82 73 GLU B CA 1
ATOM 1503 C C . GLU B 1 74 ? -17.627 24.758 63.214 1.00 43.67 73 GLU B C 1
ATOM 1504 O O . GLU B 1 74 ? -17.071 23.743 62.785 1.00 42.27 73 GLU B O 1
ATOM 1510 N N . ALA B 1 75 ? -17.716 25.892 62.517 1.00 42.80 74 ALA B N 1
ATOM 1511 C CA . ALA B 1 75 ? -17.279 26.014 61.121 1.00 41.14 74 ALA B CA 1
ATOM 1512 C C . ALA B 1 75 ? -15.784 25.750 60.884 1.00 40.56 74 ALA B C 1
ATOM 1513 O O . ALA B 1 75 ? -15.406 25.189 59.848 1.00 39.89 74 ALA B O 1
ATOM 1515 N N . GLU B 1 76 ? -14.952 26.168 61.839 1.00 39.10 75 GLU B N 1
ATOM 1516 C CA . GLU B 1 76 ? -13.494 26.050 61.743 1.00 38.56 75 GLU B CA 1
ATOM 1517 C C . GLU B 1 76 ? -13.061 24.601 61.858 1.00 36.61 75 GLU B C 1
ATOM 1518 O O . GLU B 1 76 ? -12.051 24.190 61.288 1.00 36.39 75 GLU B O 1
ATOM 1524 N N . SER B 1 77 ? -13.840 23.850 62.626 1.00 35.06 76 SER B N 1
ATOM 1525 C CA . SER B 1 77 ? -13.595 22.457 62.920 1.00 34.09 76 SER B CA 1
ATOM 1526 C C . SER B 1 77 ? -13.977 21.581 61.729 1.00 32.52 76 SER B C 1
ATOM 1527 O O . SER B 1 77 ? -15.086 21.692 61.186 1.00 31.53 76 SER B O 1
ATOM 1530 N N . ALA B 1 78 ? -13.046 20.716 61.331 1.00 28.99 77 ALA B N 1
ATOM 1531 C CA . ALA B 1 78 ? -13.245 19.811 60.206 1.00 26.67 77 ALA B CA 1
ATOM 1532 C C . ALA B 1 78 ? -14.170 18.645 60.561 1.00 24.25 77 ALA B C 1
ATOM 1533 O O . ALA B 1 78 ? -14.335 18.289 61.721 1.00 23.57 77 ALA B O 1
ATOM 1535 N N . LEU B 1 79 ? -14.766 18.051 59.538 1.00 22.46 78 LEU B N 1
ATOM 1536 C CA . LEU B 1 79 ? -15.653 16.925 59.717 1.00 19.61 78 LEU B CA 1
ATOM 1537 C C . LEU B 1 79 ? -15.327 15.894 58.660 1.00 19.10 78 LEU B C 1
ATOM 1538 O O . LEU B 1 79 ? -15.261 16.195 57.463 1.00 18.42 78 LEU B O 1
ATOM 1543 N N . PHE B 1 80 ? -15.130 14.668 59.118 1.00 17.78 79 PHE B N 1
ATOM 1544 C CA . PHE B 1 80 ? -14.668 13.590 58.278 1.00 18.02 79 PHE B CA 1
ATOM 1545 C C . PHE B 1 80 ? -15.714 12.501 58.286 1.00 17.58 79 PHE B C 1
ATOM 1546 O O . PHE B 1 80 ? -16.325 12.239 59.330 1.00 16.33 79 PHE B O 1
ATOM 1554 N N . VAL B 1 81 ? -15.928 11.885 57.123 1.00 17.32 80 VAL B N 1
ATOM 1555 C CA . VAL B 1 81 ? -16.757 10.692 57.048 1.00 18.27 80 VAL B CA 1
ATOM 1556 C C . VAL B 1 81 ? -15.987 9.502 56.471 1.00 18.99 80 VAL B C 1
ATOM 1557 O O . VAL B 1 81 ? -15.022 9.666 55.728 1.00 20.26 80 VAL B O 1
ATOM 1561 N N . TYR B 1 82 ? -16.431 8.306 56.837 1.00 20.26 81 TYR B N 1
ATOM 1562 C CA . TYR B 1 82 ? -15.705 7.079 56.581 1.00 21.98 81 TYR B CA 1
ATOM 1563 C C . TYR B 1 82 ? -16.664 6.004 56.083 1.00 23.92 81 TYR B C 1
ATOM 1564 O O . TYR B 1 82 ? -17.835 5.967 56.472 1.00 23.73 81 TYR B O 1
ATOM 1573 N N . THR B 1 83 ? -16.159 5.131 55.222 1.00 25.74 82 THR B N 1
ATOM 1574 C CA . THR B 1 83 ? -16.819 3.860 54.959 1.00 28.21 82 THR B CA 1
ATOM 1575 C C . THR B 1 83 ? -15.759 2.810 54.645 1.00 30.91 82 THR B C 1
ATOM 1576 O O . THR B 1 83 ? -14.722 3.127 54.047 1.00 30.76 82 THR B O 1
ATOM 1580 N N . ASN B 1 84 ? -16.024 1.573 55.069 1.00 34.71 83 ASN B N 1
ATOM 1581 C CA . ASN B 1 84 ? -15.061 0.466 54.987 1.00 38.70 83 ASN B CA 1
ATOM 1582 C C . ASN B 1 84 ? -13.810 0.731 55.826 1.00 39.49 83 ASN B C 1
ATOM 1583 O O . ASN B 1 84 ? -12.844 -0.035 55.769 1.00 43.15 83 ASN B O 1
ATOM 1588 N N . ASP B 1 85 ? -13.848 1.813 56.606 1.00 39.23 84 ASP B N 1
ATOM 1589 C CA . ASP B 1 85 ? -12.804 2.167 57.578 1.00 38.48 84 ASP B CA 1
ATOM 1590 C C . ASP B 1 85 ? -11.772 3.147 57.006 1.00 37.08 84 ASP B C 1
ATOM 1591 O O . ASP B 1 85 ? -10.652 3.279 57.517 1.00 36.91 84 ASP B O 1
ATOM 1596 N N . THR B 1 86 ? -12.172 3.849 55.952 1.00 35.10 85 THR B N 1
ATOM 1597 C CA . THR B 1 86 ? -11.295 4.798 55.278 1.00 33.15 85 THR B CA 1
ATOM 1598 C C . THR B 1 86 ? -12.012 6.123 54.995 1.00 30.95 85 THR B C 1
ATOM 1599 O O . THR B 1 86 ? -13.211 6.127 54.713 1.00 30.80 85 THR B O 1
ATOM 1603 N N . VAL B 1 87 ? -11.281 7.236 55.104 1.00 28.61 86 VAL B N 1
ATOM 1604 C CA . VAL B 1 87 ? -11.854 8.565 54.870 1.00 27.09 86 VAL B CA 1
ATOM 1605 C C . VAL B 1 87 ? -12.327 8.725 53.442 1.00 26.27 86 VAL B C 1
ATOM 1606 O O . VAL B 1 87 ? -11.685 8.260 52.499 1.00 27.19 86 VAL B O 1
ATOM 1610 N N . LEU B 1 88 ? -13.471 9.376 53.297 1.00 24.09 87 LEU B N 1
ATOM 1611 C CA . LEU B 1 88 ? -14.024 9.632 51.998 1.00 22.61 87 LEU B CA 1
ATOM 1612 C C . LEU B 1 88 ? -13.594 11.019 51.584 1.00 21.84 87 LEU B C 1
ATOM 1613 O O . LEU B 1 88 ? -13.601 11.939 52.419 1.00 21.34 87 LEU B O 1
ATOM 1618 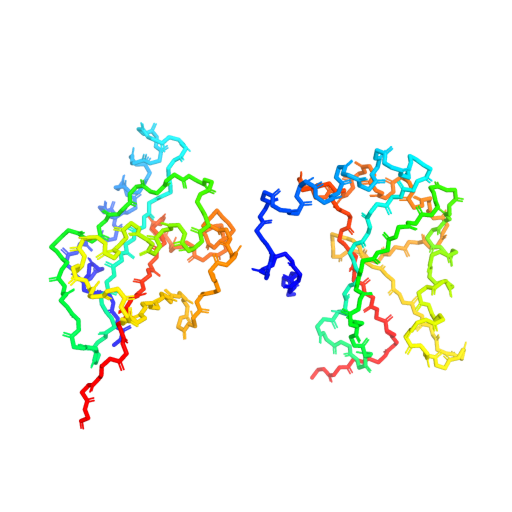N N . PRO B 1 89 ? -13.178 11.166 50.304 1.00 20.53 88 PRO B N 1
ATOM 1619 C CA . PRO B 1 89 ? -12.890 12.492 49.774 1.00 20.35 88 PRO B CA 1
ATOM 1620 C C . PRO B 1 89 ? -14.194 13.228 49.544 1.00 21.21 88 PRO B C 1
ATOM 1621 O O . PRO B 1 89 ? -15.219 12.606 49.239 1.00 22.36 88 PRO B O 1
ATOM 1625 N N . SER B 1 90 ? -14.140 14.544 49.662 1.00 21.41 89 SER B N 1
ATOM 1626 C CA . SER B 1 90 ? -15.306 15.378 49.507 1.00 22.36 89 SER B CA 1
ATOM 1627 C C . SER B 1 90 ? -15.850 15.388 48.065 1.00 22.93 89 SER B C 1
ATOM 1628 O O . SER B 1 90 ? -17.020 15.706 47.837 1.00 23.37 89 SER B O 1
ATOM 1631 N N . SER B 1 91 ? -15.010 15.009 47.098 1.00 22.40 90 SER B N 1
ATOM 1632 C CA . SER B 1 91 ? -15.402 15.045 45.694 1.00 19.79 90 SER B CA 1
ATOM 1633 C C . SER B 1 91 ? -16.028 13.738 45.187 1.00 19.30 90 SER B C 1
ATOM 1634 O O . SER B 1 91 ? -16.625 13.710 44.102 1.00 18.88 90 SER B O 1
ATOM 1637 N N . ALA B 1 92 ? -15.919 12.672 45.981 1.00 17.25 91 ALA B N 1
ATOM 1638 C CA . ALA B 1 92 ? -16.625 11.419 45.706 1.00 16.53 91 ALA B CA 1
ATOM 1639 C C . ALA B 1 92 ? -18.145 11.611 45.633 1.00 16.54 91 ALA B C 1
ATOM 1640 O O . ALA B 1 92 ? -18.707 12.497 46.294 1.00 14.84 91 ALA B O 1
ATOM 1642 N N . GLN B 1 93 ? -18.800 10.781 44.820 1.00 16.03 92 GLN B N 1
ATOM 1643 C CA . GLN B 1 93 ? -20.251 10.813 44.666 1.00 14.62 92 GLN B CA 1
ATOM 1644 C C . GLN B 1 93 ? -20.882 9.821 45.606 1.00 15.26 92 GLN B C 1
ATOM 1645 O O . GLN B 1 93 ? -20.474 8.657 45.684 1.00 15.14 92 GLN B O 1
ATOM 1651 N N . MET B 1 94 ? -21.907 10.276 46.312 1.00 16.78 93 MET B N 1
ATOM 1652 C CA . MET B 1 94 ? -22.636 9.401 47.227 1.00 16.14 93 MET B CA 1
ATOM 1653 C C . MET B 1 94 ? -23.178 8.172 46.492 1.00 15.96 93 MET B C 1
ATOM 1654 O O . MET B 1 94 ? -23.213 7.088 47.057 1.00 14.96 93 MET B O 1
ATOM 1659 N N . ALA B 1 95 ? -23.569 8.341 45.228 1.00 18.37 94 ALA B N 1
ATOM 1660 C CA . ALA B 1 95 ? -24.102 7.226 44.418 1.00 21.02 94 ALA B CA 1
ATOM 1661 C C . ALA B 1 95 ? -23.051 6.143 44.163 1.00 22.84 94 ALA B C 1
ATOM 1662 O O . ALA B 1 95 ? -23.340 4.947 44.283 1.00 24.97 94 ALA B O 1
ATOM 1664 N N . ASP B 1 96 ? -21.834 6.574 43.826 1.00 24.56 95 ASP B N 1
ATOM 1665 C CA . ASP B 1 96 ? -20.687 5.681 43.660 1.00 25.36 95 ASP B CA 1
ATOM 1666 C C . ASP B 1 96 ? -20.314 4.951 44.951 1.00 25.97 95 ASP B C 1
ATOM 1667 O O . ASP B 1 96 ? -20.090 3.734 44.944 1.00 26.12 95 ASP B O 1
ATOM 1672 N N . ILE B 1 97 ? -20.228 5.700 46.051 1.00 24.94 96 ILE B N 1
ATOM 1673 C CA . ILE B 1 97 ? -19.919 5.120 47.363 1.00 23.77 96 ILE B CA 1
ATOM 1674 C C . ILE B 1 97 ? -21.021 4.146 47.786 1.00 23.92 96 ILE B C 1
ATOM 1675 O O . ILE B 1 97 ? -20.735 3.073 48.301 1.00 24.14 96 ILE B O 1
ATOM 1680 N N . TYR B 1 98 ? -22.278 4.528 47.570 1.00 24.49 97 TYR B N 1
ATOM 1681 C CA . TYR B 1 98 ? -23.398 3.627 47.825 1.00 26.69 97 TYR B CA 1
ATOM 1682 C C . TYR B 1 98 ? -23.300 2.324 47.027 1.00 27.46 97 TYR B C 1
ATOM 1683 O O . TYR B 1 98 ? -23.274 1.248 47.620 1.00 29.01 97 TYR B O 1
ATOM 1692 N N . SER B 1 99 ? -23.246 2.438 45.697 1.00 28.06 98 SER B N 1
ATOM 1693 C CA . SER B 1 99 ? -23.111 1.288 44.787 1.00 30.08 98 SER B CA 1
ATOM 1694 C C . SER B 1 99 ? -22.035 0.302 45.204 1.00 29.32 98 SER B C 1
ATOM 1695 O O . SER B 1 99 ? -22.270 -0.904 45.212 1.00 28.98 98 SER B O 1
ATOM 1698 N N . LYS B 1 100 ? -20.866 0.825 45.558 1.00 29.98 99 LYS B N 1
ATOM 1699 C CA . LYS B 1 100 ? -19.727 -0.007 45.909 1.00 30.93 99 LYS B CA 1
ATOM 1700 C C . LYS B 1 100 ? -19.769 -0.551 47.338 1.00 31.82 99 LYS B C 1
ATOM 1701 O O . LYS B 1 100 ? -19.323 -1.668 47.589 1.00 31.71 99 LYS B O 1
ATOM 1707 N N . TYR B 1 101 ? -20.292 0.235 48.273 1.00 33.04 100 TYR B N 1
ATOM 1708 C CA . TYR B 1 101 ? -20.110 -0.075 49.692 1.00 33.99 100 TYR B CA 1
ATOM 1709 C C . TYR B 1 101 ? -21.375 -0.450 50.484 1.00 34.02 100 TYR B C 1
ATOM 1710 O O . TYR B 1 101 ? -21.267 -0.875 51.641 1.00 33.75 100 TYR B O 1
ATOM 1719 N N . LYS B 1 102 ? -22.556 -0.305 49.877 1.00 34.07 101 LYS B N 1
ATOM 1720 C CA . LYS B 1 102 ? -23.818 -0.660 50.552 1.00 34.88 101 LYS B CA 1
ATOM 1721 C C . LYS B 1 102 ? -23.741 -2.003 51.267 1.00 35.72 101 LYS B C 1
ATOM 1722 O O . LYS B 1 102 ? -23.155 -2.957 50.751 1.00 36.53 101 LYS B O 1
ATOM 1728 N N . ASP B 1 103 ? -24.333 -2.066 52.455 1.00 35.90 102 ASP B N 1
ATOM 1729 C CA . ASP B 1 103 ? -24.381 -3.295 53.244 1.00 36.72 102 ASP B CA 1
ATOM 1730 C C . ASP B 1 103 ? -25.273 -4.367 52.591 1.00 36.90 102 ASP B C 1
ATOM 1731 O O . ASP B 1 103 ? -25.988 -4.091 51.627 1.00 36.11 102 ASP B O 1
ATOM 1736 N N . GLU B 1 104 ? -25.200 -5.589 53.124 1.00 38.58 103 GLU B N 1
ATOM 1737 C CA . GLU B 1 104 ? -26.098 -6.698 52.773 1.00 39.71 103 GLU B CA 1
ATOM 1738 C C . GLU B 1 104 ? -27.563 -6.270 52.925 1.00 39.40 103 GLU B C 1
ATOM 1739 O O . GLU B 1 104 ? -28.408 -6.623 52.097 1.00 40.67 103 GLU B O 1
ATOM 1745 N N . ASP B 1 105 ? -27.842 -5.482 53.968 1.00 37.74 104 ASP B N 1
ATOM 1746 C CA . ASP B 1 105 ? -29.203 -5.066 54.299 1.00 35.20 104 ASP B CA 1
ATOM 1747 C C . ASP B 1 105 ? -29.677 -3.846 53.498 1.00 34.09 104 ASP B C 1
ATOM 1748 O O . ASP B 1 105 ? -30.825 -3.407 53.638 1.00 33.58 104 ASP B O 1
ATOM 1753 N N . GLY B 1 106 ? -28.792 -3.297 52.670 1.00 32.15 105 GLY B N 1
ATOM 1754 C CA . GLY B 1 106 ? -29.172 -2.226 51.746 1.00 30.17 105 GLY B CA 1
ATOM 1755 C C . GLY B 1 106 ? -28.847 -0.809 52.192 1.00 28.05 105 GLY B C 1
ATOM 1756 O O . GLY B 1 106 ? -28.975 0.142 51.409 1.00 28.86 105 GLY B O 1
ATOM 1757 N N . PHE B 1 107 ? -28.447 -0.659 53.447 1.00 25.24 106 PHE B N 1
ATOM 1758 C CA . PHE B 1 107 ? -27.967 0.630 53.944 1.00 24.01 106 PHE B CA 1
ATOM 1759 C C . PHE B 1 107 ? -26.492 0.805 53.610 1.00 22.29 106 PHE B C 1
ATOM 1760 O O . PHE B 1 107 ? -25.736 -0.153 53.674 1.00 21.50 106 PHE B O 1
ATOM 1768 N N . LEU B 1 108 ? -26.094 2.027 53.255 1.00 21.78 107 LEU B N 1
ATOM 1769 C CA . LEU B 1 108 ? -24.687 2.426 53.368 1.00 21.56 107 LEU B CA 1
ATOM 1770 C C . LEU B 1 108 ? -24.378 2.873 54.797 1.00 20.98 107 LEU B C 1
ATOM 1771 O O . LEU B 1 108 ? -24.952 3.849 55.282 1.00 20.82 107 LEU B O 1
ATOM 1776 N N . TYR B 1 109 ? -23.452 2.169 55.440 1.00 21.18 108 TYR B N 1
ATOM 1777 C CA . TYR B 1 109 ? -22.975 2.488 56.790 1.00 21.57 108 TYR B CA 1
ATOM 1778 C C . TYR B 1 109 ? -21.752 3.378 56.783 1.00 21.78 108 TYR B C 1
ATOM 1779 O O . TYR B 1 109 ? -20.674 2.985 56.317 1.00 21.88 108 TYR B O 1
ATOM 1788 N N . MET B 1 110 ? -21.936 4.572 57.333 1.00 22.04 109 MET B N 1
ATOM 1789 C CA . MET B 1 110 ? -20.899 5.569 57.425 1.00 22.30 109 MET B CA 1
ATOM 1790 C C . MET B 1 110 ? -20.596 5.881 58.893 1.00 22.64 109 MET B C 1
ATOM 1791 O O . MET B 1 110 ? -21.395 5.585 59.789 1.00 22.48 109 MET B O 1
ATOM 1796 N N . LYS B 1 111 ? -19.416 6.451 59.127 1.00 21.90 110 LYS B N 1
ATOM 1797 C CA . LYS B 1 111 ? -19.050 6.987 60.425 1.00 21.70 110 LYS B CA 1
ATOM 1798 C C . LYS B 1 111 ? -18.582 8.411 60.227 1.00 20.63 110 LYS B C 1
ATOM 1799 O O . LYS B 1 111 ? -18.237 8.809 59.116 1.00 20.85 110 LYS B O 1
ATOM 1805 N N . TYR B 1 112 ? -18.561 9.183 61.304 1.00 19.94 111 TYR B N 1
ATOM 1806 C CA . TYR B 1 112 ? -18.096 10.560 61.222 1.00 18.26 111 TYR B CA 1
ATOM 1807 C C . TYR B 1 112 ? -17.305 10.947 62.457 1.00 17.74 111 TYR B C 1
ATOM 1808 O O . TYR B 1 112 ? -17.469 10.365 63.524 1.00 18.71 111 TYR B O 1
ATOM 1817 N N . SER B 1 113 ? -16.449 11.945 62.297 1.00 16.78 112 SER B N 1
ATOM 1818 C CA . SER B 1 113 ? -15.656 12.462 63.394 1.00 17.47 112 SER B CA 1
ATOM 1819 C C . SER B 1 113 ? -15.337 13.905 63.081 1.00 16.64 112 SER B C 1
ATOM 1820 O O . SER B 1 113 ? -15.206 14.277 61.923 1.00 15.24 112 SER B O 1
ATOM 1823 N N . GLY B 1 114 ? -15.240 14.721 64.121 1.00 16.98 113 GLY B N 1
ATOM 1824 C CA . GLY B 1 114 ? -14.468 15.960 64.027 1.00 18.16 113 GLY B CA 1
ATOM 1825 C C . GLY B 1 114 ? -12.997 15.635 64.280 1.00 18.66 113 GLY B C 1
ATOM 1826 O O . GLY B 1 114 ? -12.560 14.476 64.176 1.00 19.05 113 GLY B O 1
ATOM 1827 N N . GLU B 1 115 ? -12.240 16.650 64.663 1.00 20.07 114 GLU B N 1
ATOM 1828 C CA . GLU B 1 115 ? -10.803 16.501 64.855 1.00 21.84 114 GLU B CA 1
ATOM 1829 C C . GLU B 1 115 ? -10.392 16.031 66.259 1.00 22.01 114 GLU B C 1
ATOM 1830 O O . GLU B 1 115 ? -9.239 15.649 66.459 1.00 21.76 114 GLU B O 1
ATOM 1836 N N . ALA B 1 116 ? -11.329 16.069 67.208 1.00 21.41 115 ALA B N 1
ATOM 1837 C CA . ALA B 1 116 ? -11.085 15.659 68.605 1.00 21.92 115 ALA B CA 1
ATOM 1838 C C . ALA B 1 116 ? -11.324 14.163 68.861 1.00 22.93 115 ALA B C 1
ATOM 1840 N N . THR B 1 117 ? -10.355 13.565 69.557 1.00 24.51 116 THR B N 1
ATOM 1841 C CA . THR B 1 117 ? -10.404 12.168 69.963 1.00 25.02 116 THR B CA 1
ATOM 1842 C C . THR B 1 117 ? -9.951 12.002 71.415 1.00 27.28 116 THR B C 1
ATOM 1843 O O . THR B 1 117 ? -9.206 12.829 71.955 1.00 26.23 116 THR B O 1
ATOM 1847 N N . PHE B 1 118 ? -10.392 10.909 72.028 1.00 29.25 117 PHE B N 1
ATOM 1848 C CA . PHE B 1 118 ? -10.016 10.566 73.385 1.00 31.43 117 PHE B CA 1
ATOM 1849 C C . PHE B 1 118 ? -8.734 9.760 73.363 1.00 31.97 117 PHE B C 1
ATOM 1850 O O . PHE B 1 118 ? -8.609 8.817 72.592 1.00 33.44 117 PHE B O 1
ATOM 1858 N N . GLY B 1 119 ? -7.774 10.158 74.192 1.00 32.14 118 GLY B N 1
ATOM 1859 C CA . GLY B 1 119 ? -6.591 9.356 74.447 1.00 31.91 118 GLY B CA 1
ATOM 1860 C C . GLY B 1 119 ? -6.853 8.437 75.625 1.00 32.11 118 GLY B C 1
ATOM 1861 O O . GLY B 1 119 ? -5.958 7.718 76.073 1.00 33.11 118 GLY B O 1
#

Foldseek 3Di:
DDDPVPVVDDLVRLLVVQVVLCVVPVQWAWEFEAADPFAPFDGAPDRIDGHGQAAFLLRVQVVVCVRSVPDPVWDKWKDAPRDTDDSRHGVNVQQVVGPDPSRYGYMYMHIPGGDD/DDDPVPVVDDLQRLLVVQVVLCVVPVQWAWAFEEADPFAPFDDDPPRIDGHGQFAFQQNVVVVVCVVRVDDPVWDKFKDAPRDTDDRRHGPNVQQVVGADPSRYGYMYMHIPGGDD

GO terms:
  GO:0031981 nuclear lumen (C, HTP)
  GO:0005737 cytoplasm (C, HTP)
  GO:0000407 phagophore assembly site (C, IDA)
  GO:0005737 cytoplasm (C, IDA)
  GO:0005776 autophagosome (C, IDA)
  GO:0000045 autophagosome assembly (P, IMP)

Radius of gyration: 21.44 Å; Cα contacts (8 Å, |Δi|>4): 394; chains: 2; bounding box: 52×36×61 Å

Solvent-accessible surface area: 13765 Å² total; per-residue (Å²): 162,89,20,149,26,55,74,64,67,38,51,134,59,6,82,69,39,2,62,118,9,94,132,142,64,98,89,83,8,0,0,0,0,8,46,28,157,77,1,94,17,50,80,25,146,190,14,75,16,60,4,40,43,110,22,34,1,22,91,0,21,59,46,0,59,151,114,25,148,38,126,95,173,32,37,14,80,2,51,8,111,148,67,82,18,82,69,94,23,79,0,29,94,13,7,73,160,64,99,34,148,2,17,0,0,36,1,51,0,7,11,118,56,85,148,106,101,121,14,134,21,68,159,87,72,55,143,122,56,13,99,52,26,3,55,110,14,103,149,179,61,100,107,93,12,0,0,0,0,10,44,27,177,54,1,90,17,44,69,23,144,168,15,80,14,60,4,41,38,110,29,16,2,18,92,2,22,62,64,0,55,170,85,20,161,43,108,86,160,32,35,17,77,2,51,8,113,125,71,80,19,46,76,23,2,17,0,38,62,5,10,80,102,60,106,32,136,2,17,0,0,36,2,43,0,5,8,120,57,89,134,130

InterPro domains:
  IPR004241 Autophagy protein Atg8 ubiquit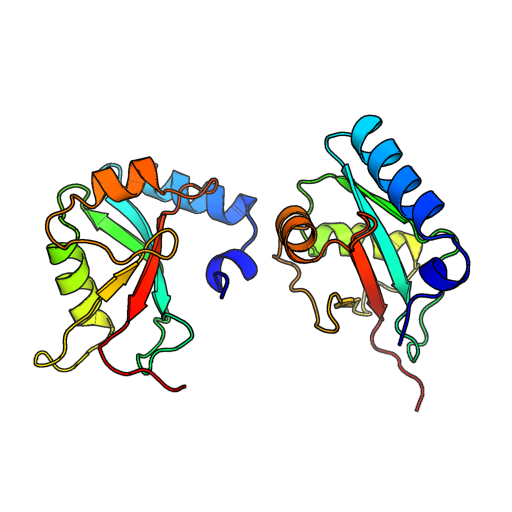in-like [PF02991] (17-119)
  IPR004241 Autophagy protein Atg8 ubiquitin-like [PTHR10969] (3-119)
  IPR029071 Ubiquitin-like domain superfamily [SSF54236] (6-119)